Protein AF-0000000078666483 (afdb_homodimer)

Radius of gyration: 19.49 Å; Cα contacts (8 Å, |Δi|>4): 603; chains: 2; bounding box: 50×53×44 Å

Solvent-accessible surface area (backbone atoms only — not comparable to full-atom values): 15460 Å² total; per-residue (Å²): 128,85,45,55,71,48,78,35,62,48,65,69,57,40,53,51,48,54,50,49,50,42,70,68,40,61,56,35,40,42,35,42,30,24,59,76,46,49,56,49,44,63,68,74,44,36,69,50,49,50,52,35,38,73,69,61,27,48,35,38,36,37,26,30,80,42,87,88,38,40,72,41,50,60,56,47,52,75,58,26,52,47,26,29,30,84,71,44,43,43,33,36,36,33,38,78,60,34,30,38,34,48,40,69,55,85,95,37,75,48,32,32,38,39,30,43,28,60,69,56,28,53,40,50,46,25,45,49,49,29,52,56,70,71,28,40,59,35,71,74,58,47,59,77,67,44,75,79,122,130,87,45,54,71,49,77,36,62,49,66,69,57,40,54,51,48,53,49,47,52,45,72,68,39,60,55,36,39,42,34,41,28,23,58,74,45,48,58,49,45,64,69,74,45,35,68,51,50,49,54,34,39,75,70,61,28,47,36,40,36,37,26,30,79,43,85,90,38,40,72,40,51,59,56,46,53,75,58,27,52,45,26,30,29,85,69,45,42,42,34,38,36,35,36,80,61,35,30,37,34,47,40,69,56,84,96,38,75,46,34,31,38,40,31,41,28,62,71,55,28,53,41,49,46,25,45,48,49,31,52,55,70,72,28,39,60,34,70,74,58,48,59,77,67,44,75,79,122

Sequence (298 aa):
MPGTTKVLSDEQDIIKAIERFQANTKKFWGACVDSSLPSFSVGKVKQWYIKAKKRGVRIQYITEITKDNLPYGKEIMQFAELRHLCGVRGNFAVSDTEYVAGVMRGSTLSNLVQSDVKELVRQQRHVFYTLWKQAVPAKERIAPLAPRGMPGTTKVLSDEQDIIKAIERFQANTKKFWGACVDSSLPSFSVGKVKQWYIKAKKRGVRIQYITEITKDNLPYGKEIMQFAELRHLCGVRGNFAVSDTEYVAGVMRGSTLSNLVQSDVKELVRQQRHVFYTLWKQAVPAKERIAPLAPRG

Organism: Nitrososphaera gargensis (strain Ga9.2) (NCBI:txid1237085)

Structure (mmCIF, N/CA/C/O backbone):
data_AF-0000000078666483-model_v1
#
loop_
_entity.id
_entity.type
_entity.pdbx_description
1 polymer 'Uncharacterized protein'
#
loop_
_atom_site.group_PDB
_atom_site.id
_atom_site.type_symbol
_atom_site.label_atom_id
_atom_site.label_alt_id
_atom_site.label_comp_id
_atom_site.label_asym_id
_atom_site.label_entity_id
_atom_site.label_seq_id
_atom_site.pdbx_PDB_ins_code
_atom_site.Cartn_x
_atom_site.Cartn_y
_atom_site.Cartn_z
_atom_site.occupancy
_atom_site.B_iso_or_equiv
_atom_site.auth_seq_id
_atom_site.auth_comp_id
_atom_site.auth_asym_id
_atom_site.auth_atom_id
_atom_site.pdbx_PDB_model_num
ATOM 1 N N . MET A 1 1 ? -21.703 2.006 -9.867 1 54.44 1 MET A N 1
ATOM 2 C CA . MET A 1 1 ? -22.047 1.823 -8.461 1 54.44 1 MET A CA 1
ATOM 3 C C . MET A 1 1 ? -20.812 1.971 -7.574 1 54.44 1 MET A C 1
ATOM 5 O O . MET A 1 1 ? -19.688 1.723 -8.016 1 54.44 1 MET A O 1
ATOM 9 N N . PRO A 1 2 ? -21.031 2.553 -6.41 1 77.19 2 PRO A N 1
ATOM 10 C CA . PRO A 1 2 ? -19.875 2.703 -5.531 1 77.19 2 PRO A CA 1
ATOM 11 C C . PRO A 1 2 ? -19.266 1.363 -5.117 1 77.19 2 PRO A C 1
ATOM 13 O O . PRO A 1 2 ? -19.984 0.369 -4.992 1 77.19 2 PRO A O 1
ATOM 16 N N . GLY A 1 3 ? -18 1.073 -5.336 1 89.81 3 GLY A N 1
ATOM 17 C CA . GLY A 1 3 ? -17.297 -0.144 -4.945 1 89.81 3 GLY A CA 1
ATOM 18 C C . GLY A 1 3 ? -17.453 -0.478 -3.477 1 89.81 3 GLY A C 1
ATOM 19 O O . GLY A 1 3 ? -18.031 0.308 -2.715 1 89.81 3 GLY A O 1
ATOM 20 N N . THR A 1 4 ? -17.266 -1.742 -3.125 1 94.06 4 THR A N 1
ATOM 21 C CA . THR A 1 4 ? -17.375 -2.182 -1.738 1 94.06 4 THR A CA 1
ATOM 22 C C . THR A 1 4 ? -16.078 -2.838 -1.279 1 94.06 4 THR A C 1
ATOM 24 O O . THR A 1 4 ? -15.227 -3.174 -2.102 1 94.06 4 THR A O 1
ATOM 27 N N . THR A 1 5 ? -15.922 -2.877 0.059 1 96.31 5 THR A N 1
ATOM 28 C CA . THR A 1 5 ? -14.852 -3.623 0.706 1 96.31 5 THR A CA 1
ATOM 29 C C . THR A 1 5 ? -15.414 -4.691 1.635 1 96.31 5 THR A C 1
ATOM 31 O O . THR A 1 5 ? -16.297 -4.406 2.455 1 96.31 5 THR A O 1
ATOM 34 N N . LYS A 1 6 ? -14.961 -5.887 1.491 1 95.75 6 LYS A N 1
ATOM 35 C CA . LYS A 1 6 ? -15.414 -6.984 2.34 1 95.75 6 LYS A CA 1
ATOM 36 C C . LYS A 1 6 ? -14.234 -7.754 2.926 1 95.75 6 LYS A C 1
ATOM 38 O O . LYS A 1 6 ? -13.141 -7.75 2.357 1 95.75 6 LYS A O 1
ATOM 43 N N . VAL A 1 7 ? -14.5 -8.367 4.059 1 97 7 VAL A N 1
ATOM 44 C CA . VAL A 1 7 ? -13.531 -9.25 4.703 1 97 7 VAL A CA 1
ATOM 45 C C . VAL A 1 7 ? -14.078 -10.672 4.738 1 97 7 VAL A C 1
ATOM 47 O O . VAL A 1 7 ? -15.188 -10.906 5.223 1 97 7 VAL A O 1
ATOM 50 N N . LEU A 1 8 ? -13.281 -11.484 4.172 1 96.62 8 LEU A N 1
ATOM 51 C CA . LEU A 1 8 ? -13.648 -12.898 4.148 1 96.62 8 LEU A CA 1
ATOM 52 C C . LEU A 1 8 ? -12.797 -13.695 5.129 1 96.62 8 LEU A C 1
ATOM 54 O O . LEU A 1 8 ? -11.594 -13.453 5.254 1 96.62 8 LEU A O 1
ATOM 58 N N . SER A 1 9 ? -13.453 -14.68 5.82 1 93.81 9 SER A N 1
ATOM 59 C CA . SER A 1 9 ? -12.711 -15.469 6.801 1 93.81 9 SER A CA 1
ATOM 60 C C . SER A 1 9 ? -12.844 -16.953 6.523 1 93.81 9 SER A C 1
ATOM 62 O O . SER A 1 9 ? -12.086 -17.766 7.066 1 93.81 9 SER A O 1
ATOM 64 N N . ASP A 1 10 ? -13.805 -17.328 5.738 1 93.19 10 ASP A N 1
ATOM 65 C CA . ASP A 1 10 ? -13.984 -18.734 5.367 1 93.19 10 ASP A CA 1
ATOM 66 C C . ASP A 1 10 ? -13.039 -19.125 4.23 1 93.19 10 ASP A C 1
ATOM 68 O O . ASP A 1 10 ? -12.938 -18.406 3.229 1 93.19 10 ASP A O 1
ATOM 72 N N . GLU A 1 11 ? -12.398 -20.25 4.438 1 88.81 11 GLU A N 1
ATOM 73 C CA . GLU A 1 11 ? -11.391 -20.688 3.477 1 88.81 11 GLU A CA 1
ATOM 74 C C . GLU A 1 11 ? -11.992 -20.828 2.08 1 88.81 11 GLU A C 1
ATOM 76 O O . GLU A 1 11 ? -11.375 -20.422 1.091 1 88.81 11 GLU A O 1
ATOM 81 N N . GLN A 1 12 ? -13.148 -21.422 2.01 1 92.06 12 GLN A N 1
ATOM 82 C CA . GLN A 1 12 ? -13.781 -21.625 0.711 1 92.06 12 GLN A CA 1
ATOM 83 C C . GLN A 1 12 ? -14.117 -20.297 0.054 1 92.06 12 GLN A C 1
ATOM 85 O O . GLN A 1 12 ? -13.938 -20.125 -1.154 1 92.06 12 GLN A O 1
ATOM 90 N N . ASP A 1 13 ? -14.57 -19.391 0.847 1 94.81 13 ASP A N 1
ATOM 91 C CA . ASP A 1 13 ? -14.914 -18.062 0.328 1 94.81 13 ASP A CA 1
ATOM 92 C C . ASP A 1 13 ? -13.656 -17.328 -0.14 1 94.81 13 ASP A C 1
ATOM 94 O O . ASP A 1 13 ? -13.695 -16.594 -1.136 1 94.81 13 ASP A O 1
ATOM 98 N N . ILE A 1 14 ? -12.633 -17.516 0.635 1 93.75 14 ILE A N 1
ATOM 99 C CA . ILE A 1 14 ? -11.367 -16.875 0.288 1 93.75 14 ILE A CA 1
ATOM 100 C C . ILE A 1 14 ? -10.875 -17.406 -1.057 1 93.75 14 ILE A C 1
ATOM 102 O O . ILE A 1 14 ? -10.516 -16.641 -1.943 1 93.75 14 ILE A O 1
ATOM 106 N N . ILE A 1 15 ? -10.914 -18.656 -1.271 1 90.38 15 ILE A N 1
ATOM 107 C CA . ILE A 1 15 ? -10.445 -19.281 -2.504 1 90.38 15 ILE A CA 1
ATOM 108 C C . ILE A 1 15 ? -11.297 -18.812 -3.678 1 90.38 15 ILE A C 1
ATOM 110 O O . ILE A 1 15 ? -10.773 -18.5 -4.746 1 90.38 15 ILE A O 1
ATOM 114 N N . LYS A 1 16 ? -12.562 -18.734 -3.471 1 94.06 16 LYS A N 1
ATOM 115 C CA . LYS A 1 16 ? -13.477 -18.266 -4.512 1 94.06 16 LYS A CA 1
ATOM 116 C C . LYS A 1 16 ? -13.195 -16.812 -4.875 1 94.06 16 LYS A C 1
ATOM 118 O O . LYS A 1 16 ? -13.305 -16.422 -6.039 1 94.06 16 LYS A O 1
ATOM 123 N N . ALA A 1 17 ? -12.875 -16.078 -3.867 1 94.62 17 ALA A N 1
ATOM 124 C CA . ALA A 1 17 ? -12.57 -14.672 -4.098 1 94.62 17 ALA A CA 1
ATOM 125 C C . ALA A 1 17 ? -11.297 -14.523 -4.926 1 94.62 17 ALA A C 1
ATOM 127 O O . ALA A 1 17 ? -11.219 -13.656 -5.801 1 94.62 17 ALA A O 1
ATOM 128 N N . ILE A 1 18 ? -10.312 -15.297 -4.656 1 93.12 18 ILE A N 1
ATOM 129 C CA . ILE A 1 18 ? -9.062 -15.258 -5.402 1 93.12 18 ILE A CA 1
ATOM 130 C C . ILE A 1 18 ? -9.305 -15.688 -6.848 1 93.12 18 ILE A C 1
ATOM 132 O O . ILE A 1 18 ? -8.781 -15.078 -7.781 1 93.12 18 ILE A O 1
ATOM 136 N N . GLU A 1 19 ? -10.117 -16.656 -6.965 1 93.69 19 GLU A N 1
ATOM 137 C CA . GLU A 1 19 ? -10.5 -17.094 -8.305 1 93.69 19 GLU A CA 1
ATOM 138 C C . GLU A 1 19 ? -11.195 -15.977 -9.07 1 93.69 19 GLU A C 1
ATOM 140 O O . GLU A 1 19 ? -10.898 -15.742 -10.242 1 93.69 19 GLU A O 1
ATOM 145 N N . ARG A 1 20 ? -12.125 -15.375 -8.453 1 95.44 20 ARG A N 1
ATOM 146 C CA . ARG A 1 20 ? -12.859 -14.281 -9.078 1 95.44 20 ARG A CA 1
ATOM 147 C C . ARG A 1 20 ? -11.93 -13.125 -9.43 1 95.44 20 ARG A C 1
ATOM 149 O O . ARG A 1 20 ? -12.07 -12.516 -10.492 1 95.44 20 ARG A O 1
ATOM 156 N N . PHE A 1 21 ? -11.086 -12.805 -8.547 1 96.75 21 PHE A N 1
ATOM 157 C CA . PHE A 1 21 ? -10.094 -11.766 -8.797 1 96.75 21 PHE A CA 1
ATOM 158 C C . PHE A 1 21 ? -9.344 -12.039 -10.094 1 96.75 21 PHE A C 1
ATOM 160 O O . PHE A 1 21 ? -9.234 -11.156 -10.945 1 96.75 21 PHE A O 1
ATOM 167 N N . GLN A 1 22 ? -8.844 -13.227 -10.172 1 94.62 22 GLN A N 1
ATOM 168 C CA . GLN A 1 22 ? -8.125 -13.633 -11.375 1 94.62 22 GLN A CA 1
ATOM 169 C C . GLN A 1 22 ? -9.008 -13.516 -12.609 1 94.62 22 GLN A C 1
ATOM 171 O O . GLN A 1 22 ? -8.586 -12.977 -13.633 1 94.62 22 GLN A O 1
ATOM 176 N N . ALA A 1 23 ? -10.219 -14.016 -12.5 1 95.25 23 ALA A N 1
ATOM 177 C CA . ALA A 1 23 ? -11.125 -14.055 -13.641 1 95.25 23 ALA A CA 1
ATOM 178 C C . ALA A 1 23 ? -11.461 -12.648 -14.125 1 95.25 23 ALA A C 1
ATOM 180 O O . ALA A 1 23 ? -11.641 -12.422 -15.32 1 95.25 23 ALA A O 1
ATOM 181 N N . ASN A 1 24 ? -11.477 -11.734 -13.242 1 95 24 ASN A N 1
ATOM 182 C CA . ASN A 1 24 ? -11.891 -10.367 -13.547 1 95 24 ASN A CA 1
ATOM 183 C C . ASN A 1 24 ? -10.711 -9.523 -14.008 1 95 24 ASN A C 1
ATOM 185 O O . ASN A 1 24 ? -10.898 -8.414 -14.516 1 95 24 ASN A O 1
ATOM 189 N N . THR A 1 25 ? -9.539 -10.016 -13.781 1 97.5 25 THR A N 1
ATOM 190 C CA . THR A 1 25 ? -8.344 -9.281 -14.172 1 97.5 25 THR A CA 1
ATOM 191 C C . THR A 1 25 ? -8.141 -9.336 -15.688 1 97.5 25 THR A C 1
ATOM 193 O O . THR A 1 25 ? -8.078 -10.422 -16.266 1 97.5 25 THR A O 1
ATOM 196 N N . LYS A 1 26 ? -7.957 -8.133 -16.312 1 96.56 26 LYS A N 1
ATOM 197 C CA . LYS A 1 26 ? -7.93 -8.109 -17.766 1 96.56 26 LYS A CA 1
ATOM 198 C C . LYS A 1 26 ? -6.551 -7.707 -18.281 1 96.56 26 LYS A C 1
ATOM 200 O O . LYS A 1 26 ? -6.062 -8.273 -19.266 1 96.56 26 LYS A O 1
ATOM 205 N N . LYS A 1 27 ? -5.949 -6.738 -17.656 1 97.75 27 LYS A N 1
ATOM 206 C CA . LYS A 1 27 ? -4.734 -6.191 -18.25 1 97.75 27 LYS A CA 1
ATOM 207 C C . LYS A 1 27 ? -3.537 -6.367 -17.328 1 97.75 27 LYS A C 1
ATOM 209 O O . LYS A 1 27 ? -2.426 -6.648 -17.781 1 97.75 27 LYS A O 1
ATOM 214 N N . PHE A 1 28 ? -3.828 -6.188 -16.062 1 98.5 28 PHE A N 1
ATOM 215 C CA . PHE A 1 28 ? -2.693 -6.098 -15.156 1 98.5 28 PHE A CA 1
ATOM 216 C C . PHE A 1 28 ? -3.006 -6.781 -13.828 1 98.5 28 PHE A C 1
ATOM 218 O O . PHE A 1 28 ? -4.098 -6.613 -13.281 1 98.5 28 PHE A O 1
ATOM 225 N N . TRP A 1 29 ? -2.053 -7.594 -13.336 1 98.56 29 TRP A N 1
ATOM 226 C CA . TRP A 1 29 ? -2.062 -8.227 -12.023 1 98.56 29 TRP A CA 1
ATOM 227 C C . TRP A 1 29 ? -0.739 -8 -11.297 1 98.56 29 TRP A C 1
ATOM 229 O O . TRP A 1 29 ? 0.264 -8.648 -11.617 1 98.56 29 TRP A O 1
ATOM 239 N N . GLY A 1 30 ? -0.741 -7.078 -10.305 1 98.75 30 GLY A N 1
ATOM 240 C CA . GLY A 1 30 ? 0.404 -6.883 -9.43 1 98.75 30 GLY A CA 1
ATOM 241 C C . GLY A 1 30 ? 0.241 -7.547 -8.078 1 98.75 30 GLY A C 1
ATOM 242 O O . GLY A 1 30 ? -0.753 -7.32 -7.383 1 98.75 30 GLY A O 1
ATOM 243 N N . ALA A 1 31 ? 1.207 -8.406 -7.738 1 98.56 31 ALA A N 1
ATOM 244 C CA . ALA A 1 31 ? 1.224 -9.031 -6.418 1 98.56 31 ALA A CA 1
ATOM 245 C C . ALA A 1 31 ? 2.467 -8.625 -5.633 1 98.56 31 ALA A C 1
ATOM 247 O O . ALA A 1 31 ? 3.576 -8.617 -6.176 1 98.56 31 ALA A O 1
ATOM 248 N N . CYS A 1 32 ? 2.266 -8.211 -4.422 1 98.62 32 CYS A N 1
ATOM 249 C CA . CYS A 1 32 ? 3.332 -7.941 -3.465 1 98.62 32 CYS A CA 1
ATOM 250 C C . CYS A 1 32 ? 3.121 -8.734 -2.18 1 98.62 32 CYS A C 1
ATOM 252 O O . CYS A 1 32 ? 2.166 -8.484 -1.441 1 98.62 32 CYS A O 1
ATOM 254 N N . VAL A 1 33 ? 4.09 -9.703 -1.951 1 97.38 33 VAL A N 1
ATOM 255 C CA . VAL A 1 33 ? 3.834 -10.648 -0.868 1 97.38 33 VAL A CA 1
ATOM 256 C C . VAL A 1 33 ? 5.117 -10.883 -0.077 1 97.38 33 VAL A C 1
ATOM 258 O O . VAL A 1 33 ? 6.223 -10.727 -0.607 1 97.38 33 VAL A O 1
ATOM 261 N N . ASP A 1 34 ? 4.949 -11.211 1.181 1 95.81 34 ASP A N 1
ATOM 262 C CA . ASP A 1 34 ? 6.137 -11.508 1.975 1 95.81 34 ASP A CA 1
ATOM 263 C C . ASP A 1 34 ? 6.766 -12.828 1.543 1 95.81 34 ASP A C 1
ATOM 265 O O . ASP A 1 34 ? 6.246 -13.516 0.661 1 95.81 34 ASP A O 1
ATOM 269 N N . SER A 1 35 ? 7.832 -13.25 2.178 1 94.94 35 SER A N 1
ATOM 270 C CA . SER A 1 35 ? 8.672 -14.352 1.708 1 94.94 35 SER A CA 1
ATOM 271 C C . SER A 1 35 ? 7.996 -15.695 1.943 1 94.94 35 SER A C 1
ATOM 273 O O . SER A 1 35 ? 8.422 -16.719 1.397 1 94.94 35 SER A O 1
ATOM 275 N N . SER A 1 36 ? 6.922 -15.719 2.684 1 92.44 36 SER A N 1
ATOM 276 C CA . SER A 1 36 ? 6.281 -16.984 3.012 1 92.44 36 SER A CA 1
ATOM 277 C C . SER A 1 36 ? 5.191 -17.328 2.002 1 92.44 36 SER A C 1
ATOM 279 O O . SER A 1 36 ? 4.754 -18.484 1.92 1 92.44 36 SER A O 1
ATOM 281 N N . LEU A 1 37 ? 4.793 -16.422 1.171 1 94.12 37 LEU A N 1
ATOM 282 C CA . LEU A 1 37 ? 3.555 -16.594 0.415 1 94.12 37 LEU A CA 1
ATOM 283 C C . LEU A 1 37 ? 3.824 -17.266 -0.926 1 94.12 37 LEU A C 1
ATOM 285 O O . LEU A 1 37 ? 2.91 -17.812 -1.547 1 94.12 37 LEU A O 1
ATOM 289 N N . PRO A 1 38 ? 5.055 -17.234 -1.447 1 94.5 38 PRO A N 1
ATOM 290 C CA . PRO A 1 38 ? 5.297 -17.891 -2.738 1 94.5 38 PRO A CA 1
ATOM 291 C C . PRO A 1 38 ? 4.898 -19.359 -2.744 1 94.5 38 PRO A C 1
ATOM 293 O O . PRO A 1 38 ? 4.398 -19.859 -3.754 1 94.5 38 PRO A O 1
ATOM 296 N N . SER A 1 39 ? 5.023 -20.031 -1.654 1 92.69 39 SER A N 1
ATOM 297 C CA . SER A 1 39 ? 4.609 -21.422 -1.58 1 92.69 39 SER A CA 1
ATOM 298 C C . SER A 1 39 ? 3.104 -21.562 -1.791 1 92.69 39 SER A C 1
ATOM 300 O O . SER A 1 39 ? 2.652 -22.5 -2.465 1 92.69 39 SER A O 1
ATOM 302 N N . PHE A 1 40 ? 2.395 -20.703 -1.3 1 91.06 40 PHE A N 1
ATOM 303 C CA . PHE A 1 40 ? 0.948 -20.688 -1.482 1 91.06 40 PHE A CA 1
ATOM 304 C C . PHE A 1 40 ? 0.589 -20.375 -2.932 1 91.06 40 PHE A C 1
ATOM 306 O O . PHE A 1 40 ? -0.29 -21.031 -3.508 1 91.06 40 PHE A O 1
ATOM 313 N N . SER A 1 41 ? 1.26 -19.438 -3.539 1 92.62 41 SER A N 1
ATOM 314 C CA . SER A 1 41 ? 1.004 -19.031 -4.918 1 92.62 41 SER A CA 1
ATOM 315 C C . SER A 1 41 ? 1.229 -20.188 -5.883 1 92.62 41 SER A C 1
ATOM 317 O O . SER A 1 41 ? 0.419 -20.406 -6.785 1 92.62 41 SER A O 1
ATOM 319 N N . VAL A 1 42 ? 2.234 -20.922 -5.621 1 94.25 42 VAL A N 1
ATOM 320 C CA . VAL A 1 42 ? 2.594 -22.016 -6.504 1 94.25 42 VAL A CA 1
ATOM 321 C C . VAL A 1 42 ? 1.772 -23.25 -6.152 1 94.25 42 VAL A C 1
ATOM 323 O O . VAL A 1 42 ? 1.409 -24.047 -7.031 1 94.25 42 VAL A O 1
ATOM 326 N N . GLY A 1 43 ? 1.386 -23.391 -4.949 1 90.38 43 GLY A N 1
ATOM 327 C CA . GLY A 1 43 ? 0.705 -24.594 -4.5 1 90.38 43 GLY A CA 1
ATOM 328 C C . GLY A 1 43 ? -0.801 -24.531 -4.668 1 90.38 43 GLY A C 1
ATOM 329 O O . GLY A 1 43 ? -1.426 -25.5 -5.098 1 90.38 43 GLY A O 1
ATOM 330 N N . LYS A 1 44 ? -1.338 -23.422 -4.438 1 87.5 44 LYS A N 1
ATOM 331 C CA . LYS A 1 44 ? -2.793 -23.375 -4.32 1 87.5 44 LYS A CA 1
ATOM 332 C C . LYS A 1 44 ? -3.408 -22.531 -5.434 1 87.5 44 LYS A C 1
ATOM 334 O O . LYS A 1 44 ? -4.543 -22.781 -5.848 1 87.5 44 LYS A O 1
ATOM 339 N N . VAL A 1 45 ? -2.635 -21.578 -5.906 1 89.94 45 VAL A N 1
ATOM 340 C CA . VAL A 1 45 ? -3.34 -20.641 -6.777 1 89.94 45 VAL A CA 1
ATOM 341 C C . VAL A 1 45 ? -2.619 -20.547 -8.117 1 89.94 45 VAL A C 1
ATOM 343 O O . VAL A 1 45 ? -2.998 -19.734 -8.977 1 89.94 45 VAL A O 1
ATOM 346 N N . LYS A 1 46 ? -1.744 -21.422 -8.398 1 93.88 46 LYS A N 1
ATOM 347 C CA . LYS A 1 46 ? -0.903 -21.391 -9.594 1 93.88 46 LYS A CA 1
ATOM 348 C C . LYS A 1 46 ? -1.749 -21.406 -10.859 1 93.88 46 LYS A C 1
ATOM 350 O O . LYS A 1 46 ? -1.463 -20.688 -11.812 1 93.88 46 LYS A O 1
ATOM 355 N N . GLN A 1 47 ? -2.748 -22.188 -10.867 1 95 47 GLN A N 1
ATOM 356 C CA . GLN A 1 47 ? -3.57 -22.359 -12.055 1 95 47 GLN A CA 1
ATOM 357 C C . GLN A 1 47 ? -4.195 -21.031 -12.492 1 95 47 GLN A C 1
ATOM 359 O O . GLN A 1 47 ? -4.363 -20.781 -13.688 1 95 47 GLN A O 1
ATOM 364 N N . TRP A 1 48 ? -4.438 -20.219 -11.617 1 94.94 48 TRP A N 1
ATOM 365 C CA . TRP A 1 48 ? -5.086 -18.953 -11.945 1 94.94 48 TRP A CA 1
ATOM 366 C C . TRP A 1 48 ? -4.082 -17.953 -12.508 1 94.94 48 TRP A C 1
ATOM 368 O O . TRP A 1 48 ? -4.418 -17.156 -13.391 1 94.94 48 TRP A O 1
ATOM 378 N N . TYR A 1 49 ? -2.842 -18 -12.016 1 95.81 49 TYR A N 1
ATOM 379 C CA . TYR A 1 49 ? -1.788 -17.219 -12.648 1 95.81 49 TYR A CA 1
ATOM 380 C C . TYR A 1 49 ? -1.595 -17.641 -14.102 1 95.81 49 TYR A C 1
ATOM 382 O O . TYR A 1 49 ? -1.534 -16.797 -15 1 95.81 49 TYR A O 1
ATOM 390 N N . ILE A 1 50 ? -1.582 -18.922 -14.32 1 96.56 50 ILE A N 1
ATOM 391 C CA . ILE A 1 50 ? -1.349 -19.469 -15.656 1 96.56 50 ILE A CA 1
ATOM 392 C C . ILE A 1 50 ? -2.488 -19.062 -16.594 1 96.56 50 ILE A C 1
ATOM 394 O O . ILE A 1 50 ? -2.252 -18.625 -17.719 1 96.56 50 ILE A O 1
ATOM 398 N N . LYS A 1 51 ? -3.686 -19.188 -16.094 1 96.69 51 LYS A N 1
ATOM 399 C CA . LYS A 1 51 ? -4.848 -18.797 -16.906 1 96.69 51 LYS A CA 1
ATOM 400 C C . LYS A 1 51 ? -4.812 -17.312 -17.25 1 96.69 51 LYS A C 1
ATOM 402 O O . LYS A 1 51 ? -5.129 -16.938 -18.375 1 96.69 51 LYS A O 1
ATOM 407 N N . ALA A 1 52 ? -4.461 -16.5 -16.328 1 97.12 52 ALA A N 1
ATOM 408 C CA . ALA A 1 52 ? -4.371 -15.07 -16.578 1 97.12 52 ALA A CA 1
ATOM 409 C C . ALA A 1 52 ? -3.297 -14.758 -17.625 1 97.12 52 ALA A C 1
ATOM 411 O O . ALA A 1 52 ? -3.52 -13.953 -18.531 1 97.12 52 ALA A O 1
ATOM 412 N N . LYS A 1 53 ? -2.211 -15.391 -17.5 1 97.06 53 LYS A N 1
ATOM 413 C CA . LYS A 1 53 ? -1.123 -15.203 -18.453 1 97.06 53 LYS A CA 1
ATOM 414 C C . LYS A 1 53 ? -1.563 -15.586 -19.875 1 97.06 53 LYS A C 1
ATOM 416 O O . LYS A 1 53 ? -1.272 -14.867 -20.828 1 97.06 53 LYS A O 1
ATOM 421 N N . LYS A 1 54 ? -2.232 -16.578 -19.984 1 96.88 54 LYS A N 1
ATOM 422 C CA . LYS A 1 54 ? -2.705 -17.062 -21.281 1 96.88 54 LYS A CA 1
ATOM 423 C C . LYS A 1 54 ? -3.652 -16.047 -21.938 1 96.88 54 LYS A C 1
ATOM 425 O O . LYS A 1 54 ? -3.727 -15.961 -23.156 1 96.88 54 LYS A O 1
ATOM 430 N N . ARG A 1 55 ? -4.344 -15.32 -21.109 1 97.25 55 ARG A N 1
ATOM 431 C CA . ARG A 1 55 ? -5.266 -14.305 -21.609 1 97.25 55 ARG A CA 1
ATOM 432 C C . ARG A 1 55 ? -4.531 -13.016 -21.953 1 97.25 55 ARG A C 1
ATOM 434 O O . ARG A 1 55 ? -5.148 -12.031 -22.359 1 97.25 55 ARG A O 1
ATOM 441 N N . GLY A 1 56 ? -3.25 -12.938 -21.641 1 97.12 56 GLY A N 1
ATOM 442 C CA . GLY A 1 56 ? -2.451 -11.781 -22 1 97.12 56 GLY A CA 1
ATOM 443 C C . GLY A 1 56 ? -2.295 -10.781 -20.875 1 97.12 56 GLY A C 1
ATOM 444 O O . GLY A 1 56 ? -1.866 -9.648 -21.109 1 97.12 56 GLY A O 1
ATOM 445 N N . VAL A 1 57 ? -2.648 -11.188 -19.672 1 98.25 57 VAL A N 1
ATOM 446 C CA . VAL A 1 57 ? -2.508 -10.312 -18.5 1 98.25 57 VAL A CA 1
ATOM 447 C C . VAL A 1 57 ? -1.031 -10.148 -18.156 1 98.25 57 VAL A C 1
ATOM 449 O O . VAL A 1 57 ? -0.281 -11.133 -18.125 1 98.25 57 VAL A O 1
ATOM 452 N N . ARG A 1 58 ? -0.583 -8.883 -17.984 1 98.5 58 ARG A N 1
ATOM 453 C CA . ARG A 1 58 ? 0.751 -8.625 -17.453 1 98.5 58 ARG A CA 1
ATOM 454 C C . ARG A 1 58 ? 0.801 -8.883 -15.953 1 98.5 58 ARG A C 1
ATOM 456 O O . ARG A 1 58 ? 0.088 -8.242 -15.18 1 98.5 58 ARG A O 1
ATOM 463 N N . ILE A 1 59 ? 1.624 -9.828 -15.57 1 98.62 59 ILE A N 1
ATOM 464 C CA . ILE A 1 59 ? 1.698 -10.219 -14.164 1 98.62 59 ILE A CA 1
ATOM 465 C C . ILE A 1 59 ? 3.061 -9.828 -13.594 1 98.62 59 ILE A C 1
ATOM 467 O O . ILE A 1 59 ? 4.098 -10.242 -14.109 1 98.62 59 ILE A O 1
ATOM 471 N N . GLN A 1 60 ? 3.074 -9.039 -12.547 1 98.81 60 GLN A N 1
ATOM 472 C CA . GLN A 1 60 ? 4.262 -8.609 -11.82 1 98.81 60 GLN A CA 1
ATOM 473 C C . GLN A 1 60 ? 4.199 -9.055 -10.359 1 98.81 60 GLN A C 1
ATOM 475 O O . GLN A 1 60 ? 3.174 -8.883 -9.695 1 98.81 60 GLN A O 1
ATOM 480 N N . TYR A 1 61 ? 5.242 -9.688 -9.906 1 98.75 61 TYR A N 1
ATOM 481 C CA . TYR A 1 61 ? 5.293 -10.336 -8.602 1 98.75 61 TYR A CA 1
ATOM 482 C C . TYR A 1 61 ? 6.496 -9.852 -7.801 1 98.75 61 TYR A C 1
ATOM 484 O O . TYR A 1 61 ? 7.641 -10 -8.234 1 98.75 61 TYR A O 1
ATOM 492 N N . ILE A 1 62 ? 6.168 -9.258 -6.648 1 98.75 62 ILE A N 1
ATOM 493 C CA . ILE A 1 62 ? 7.219 -8.789 -5.754 1 98.75 62 ILE A CA 1
ATOM 494 C C . ILE A 1 62 ? 7.266 -9.664 -4.504 1 98.75 62 ILE A C 1
ATOM 496 O O . ILE A 1 62 ? 6.23 -9.938 -3.893 1 98.75 62 ILE A O 1
ATOM 500 N N . THR A 1 63 ? 8.453 -10.164 -4.133 1 98.19 63 THR A N 1
ATOM 501 C CA . THR A 1 63 ? 8.688 -10.82 -2.85 1 98.19 63 THR A CA 1
ATOM 502 C C . THR A 1 63 ? 10.148 -10.703 -2.434 1 98.19 63 THR A C 1
ATOM 504 O O . THR A 1 63 ? 10.977 -10.188 -3.193 1 98.19 63 THR A O 1
ATOM 507 N N . GLU A 1 64 ? 10.375 -10.984 -1.197 1 97.5 64 GLU A N 1
ATOM 508 C CA . GLU A 1 64 ? 11.766 -11.195 -0.812 1 97.5 64 GLU A CA 1
ATOM 509 C C . GLU A 1 64 ? 12.234 -12.602 -1.17 1 97.5 64 GLU A C 1
ATOM 511 O O . GLU A 1 64 ? 11.719 -13.586 -0.635 1 97.5 64 GLU A O 1
ATOM 516 N N . ILE A 1 65 ? 13.141 -12.68 -2.051 1 97 65 ILE A N 1
ATOM 517 C CA . ILE A 1 65 ? 13.68 -13.977 -2.453 1 97 65 ILE A CA 1
ATOM 518 C C . ILE A 1 65 ? 14.727 -14.438 -1.444 1 97 65 ILE A C 1
ATOM 520 O O . ILE A 1 65 ? 15.734 -13.75 -1.226 1 97 65 ILE A O 1
ATOM 524 N N . THR A 1 66 ? 14.461 -15.516 -0.858 1 95.06 66 THR A N 1
ATOM 525 C CA . THR A 1 66 ? 15.352 -16.141 0.111 1 95.06 66 THR A CA 1
ATOM 526 C C . THR A 1 66 ? 15.781 -17.516 -0.358 1 95.06 66 THR A C 1
ATOM 528 O O . THR A 1 66 ? 15.242 -18.047 -1.334 1 95.06 66 THR A O 1
ATOM 531 N N . LYS A 1 67 ? 16.75 -18.109 0.363 1 93.31 67 LYS A N 1
ATOM 532 C CA . LYS A 1 67 ? 17.156 -19.469 0.041 1 93.31 67 LYS A CA 1
ATOM 533 C C . LYS A 1 67 ? 15.992 -20.438 0.182 1 93.31 67 LYS A C 1
ATOM 535 O O . LYS A 1 67 ? 15.844 -21.359 -0.632 1 93.31 67 LYS A O 1
ATOM 540 N N . ASP A 1 68 ? 15.094 -20.203 1.118 1 93.25 68 ASP A N 1
ATOM 541 C CA . ASP A 1 68 ? 14.008 -21.109 1.457 1 93.25 68 ASP A CA 1
ATOM 542 C C . ASP A 1 68 ? 12.922 -21.094 0.384 1 93.25 68 ASP A C 1
ATOM 544 O O . ASP A 1 68 ? 12.242 -22.094 0.164 1 93.25 68 ASP A O 1
ATOM 548 N N . ASN A 1 69 ? 12.812 -19.938 -0.29 1 94.88 69 ASN A N 1
ATOM 549 C CA . ASN A 1 69 ? 11.695 -19.891 -1.227 1 94.88 69 ASN A CA 1
ATOM 550 C C . ASN A 1 69 ? 12.18 -19.844 -2.674 1 94.88 69 ASN A C 1
ATOM 552 O O . ASN A 1 69 ? 11.383 -19.641 -3.592 1 94.88 69 ASN A O 1
ATOM 556 N N . LEU A 1 70 ? 13.422 -20.109 -2.871 1 94.94 70 LEU A N 1
ATOM 557 C CA . LEU A 1 70 ? 14.047 -20.047 -4.188 1 94.94 70 LEU A CA 1
ATOM 558 C C . LEU A 1 70 ? 13.359 -21 -5.164 1 94.94 70 LEU A C 1
ATOM 560 O O . LEU A 1 70 ? 13.055 -20.625 -6.297 1 94.94 70 LEU A O 1
ATOM 564 N N . PRO A 1 71 ? 13.031 -22.234 -4.758 1 94.62 71 PRO A N 1
ATOM 565 C CA . PRO A 1 71 ? 12.359 -23.125 -5.707 1 94.62 71 PRO A CA 1
ATOM 566 C C . PRO A 1 71 ? 11.016 -22.578 -6.176 1 94.62 71 PRO A C 1
ATOM 568 O O . PRO A 1 71 ? 10.656 -22.719 -7.348 1 94.62 71 PRO A O 1
ATOM 571 N N . TYR A 1 72 ? 10.328 -21.938 -5.297 1 95.94 72 TYR A N 1
ATOM 572 C CA . TYR A 1 72 ? 9.047 -21.344 -5.664 1 95.94 72 TYR A CA 1
ATOM 573 C C . TYR A 1 72 ? 9.234 -20.141 -6.582 1 95.94 72 TYR A C 1
ATOM 575 O O . TYR A 1 72 ? 8.445 -19.922 -7.504 1 95.94 72 TYR A O 1
ATOM 583 N N . GLY A 1 73 ? 10.273 -19.344 -6.293 1 95.75 73 GLY A N 1
ATOM 584 C CA . GLY A 1 73 ? 10.594 -18.219 -7.152 1 95.75 73 GLY A CA 1
ATOM 585 C C . GLY A 1 73 ? 10.844 -18.609 -8.594 1 95.75 73 GLY A C 1
ATOM 586 O O . GLY A 1 73 ? 10.352 -17.953 -9.516 1 95.75 73 GLY A O 1
ATOM 587 N N . LYS A 1 74 ? 11.516 -19.688 -8.758 1 94.56 74 LYS A N 1
ATOM 588 C CA . LYS A 1 74 ? 11.812 -20.188 -10.102 1 94.56 74 LYS A CA 1
ATOM 589 C C . LYS A 1 74 ? 10.531 -20.562 -10.836 1 94.56 74 LYS A C 1
ATOM 591 O O . LYS A 1 74 ? 10.398 -20.312 -12.039 1 94.56 74 LYS A O 1
ATOM 596 N N . GLU A 1 75 ? 9.656 -21.141 -10.148 1 96.12 75 GLU A N 1
ATOM 597 C CA . GLU A 1 75 ? 8.375 -21.5 -10.742 1 96.12 75 GLU A CA 1
ATOM 598 C C . GLU A 1 75 ? 7.562 -20.25 -11.102 1 96.12 75 GLU A C 1
ATOM 600 O O . GLU A 1 75 ? 6.961 -20.188 -12.18 1 96.12 75 GLU A O 1
ATOM 605 N N . ILE A 1 76 ? 7.516 -19.312 -10.227 1 97.38 76 ILE A N 1
ATOM 606 C CA . ILE A 1 76 ? 6.773 -18.062 -10.43 1 97.38 76 ILE A CA 1
ATOM 607 C C . ILE A 1 76 ? 7.277 -17.359 -11.688 1 97.38 76 ILE A C 1
ATOM 609 O O . ILE A 1 76 ? 6.488 -16.812 -12.461 1 97.38 76 ILE A O 1
ATOM 613 N N . MET A 1 77 ? 8.539 -17.438 -11.961 1 96.56 77 MET A N 1
ATOM 614 C CA . MET A 1 77 ? 9.148 -16.766 -13.094 1 96.56 77 MET A CA 1
ATOM 615 C C . MET A 1 77 ? 8.633 -17.328 -14.414 1 96.56 77 MET A C 1
ATOM 617 O O . MET A 1 77 ? 8.812 -16.719 -15.469 1 96.56 77 MET A O 1
ATOM 621 N N . GLN A 1 78 ? 8 -18.422 -14.344 1 95.69 78 GLN A N 1
ATOM 622 C CA . GLN A 1 78 ? 7.457 -19.031 -15.562 1 95.69 78 GLN A CA 1
ATOM 623 C C . GLN A 1 78 ? 6.184 -18.312 -16 1 95.69 78 GLN A C 1
ATOM 625 O O . GLN A 1 78 ? 5.797 -18.406 -17.172 1 95.69 78 GLN A O 1
ATOM 630 N N . PHE A 1 79 ? 5.562 -17.578 -15.047 1 96.19 79 PHE A N 1
ATOM 631 C CA . PHE A 1 79 ? 4.289 -17 -15.445 1 96.19 79 PHE A CA 1
ATOM 632 C C . PHE A 1 79 ? 4.211 -15.531 -15.023 1 96.19 79 PHE A C 1
ATOM 634 O O . PHE A 1 79 ? 3.254 -14.828 -15.367 1 96.19 79 PHE A O 1
ATOM 641 N N . ALA A 1 80 ? 5.156 -15.016 -14.32 1 98 80 ALA A N 1
ATOM 642 C CA . ALA A 1 80 ? 5.148 -13.625 -13.859 1 98 80 ALA A CA 1
ATOM 643 C C . ALA A 1 80 ? 6.547 -13.023 -13.922 1 98 80 ALA A C 1
ATOM 645 O O . ALA A 1 80 ? 7.547 -13.742 -13.859 1 98 80 ALA A O 1
ATOM 646 N N . GLU A 1 81 ? 6.617 -11.703 -14.188 1 98.38 81 GLU A N 1
ATOM 647 C CA . GLU A 1 81 ? 7.867 -10.992 -13.922 1 98.38 81 GLU A CA 1
ATOM 648 C C . GLU A 1 81 ? 8.117 -10.859 -12.43 1 98.38 81 GLU A C 1
ATOM 650 O O . GLU A 1 81 ? 7.34 -10.211 -11.719 1 98.38 81 GLU A O 1
ATOM 655 N N . LEU A 1 82 ? 9.18 -11.484 -11.977 1 98.44 82 LEU A N 1
ATOM 656 C CA . LEU A 1 82 ? 9.484 -11.547 -10.547 1 98.44 82 LEU A CA 1
ATOM 657 C C . LEU A 1 82 ? 10.57 -10.539 -10.18 1 98.44 82 LEU A C 1
ATOM 659 O O . LEU A 1 82 ? 11.578 -10.43 -10.875 1 98.44 82 LEU A O 1
ATOM 663 N N . ARG A 1 83 ? 10.328 -9.773 -9.117 1 98.56 83 ARG A N 1
ATOM 664 C CA . ARG A 1 83 ? 11.352 -8.898 -8.562 1 98.56 83 ARG A CA 1
ATOM 665 C C . ARG A 1 83 ? 11.547 -9.156 -7.07 1 98.56 83 ARG A C 1
ATOM 667 O O . ARG A 1 83 ? 10.609 -9.578 -6.383 1 98.56 83 ARG A O 1
ATOM 674 N N . HIS A 1 84 ? 12.773 -8.906 -6.648 1 98.12 84 HIS A N 1
ATOM 675 C CA . HIS A 1 84 ? 13.172 -9.039 -5.254 1 98.12 84 HIS A CA 1
ATOM 676 C C . HIS A 1 84 ? 13.094 -7.695 -4.531 1 98.12 84 HIS A C 1
ATOM 678 O O . HIS A 1 84 ? 13.609 -6.691 -5.023 1 98.12 84 HIS A O 1
ATOM 684 N N . LEU A 1 85 ? 12.469 -7.711 -3.439 1 97.94 85 LEU A N 1
ATOM 685 C CA . LEU A 1 85 ? 12.477 -6.562 -2.541 1 97.94 85 LEU A CA 1
ATOM 686 C C . LEU A 1 85 ? 12.703 -7 -1.099 1 97.94 85 LEU A C 1
ATOM 688 O O . LEU A 1 85 ? 11.891 -7.738 -0.536 1 97.94 85 LEU A O 1
ATOM 692 N N . CYS A 1 86 ? 13.727 -6.484 -0.496 1 95.19 86 CYS A N 1
ATOM 693 C CA . CYS A 1 86 ? 14.086 -6.859 0.867 1 95.19 86 CYS A CA 1
ATOM 694 C C . CYS A 1 86 ? 13.086 -6.293 1.868 1 95.19 86 CYS A C 1
ATOM 696 O O . CYS A 1 86 ? 12.703 -5.125 1.775 1 95.19 86 CYS A O 1
ATOM 698 N N . GLY A 1 87 ? 12.656 -7.148 2.762 1 94.5 87 GLY A N 1
ATOM 699 C CA . GLY A 1 87 ? 11.914 -6.68 3.916 1 94.5 87 GLY A CA 1
ATOM 700 C C . GLY A 1 87 ? 10.438 -6.465 3.627 1 94.5 87 GLY A C 1
ATOM 701 O O . GLY A 1 87 ? 9.75 -5.773 4.379 1 94.5 87 GLY A O 1
ATOM 702 N N . VAL A 1 88 ? 9.992 -7.051 2.561 1 96.12 88 VAL A N 1
ATOM 703 C CA . VAL A 1 88 ? 8.57 -6.922 2.236 1 96.12 88 VAL A CA 1
ATOM 704 C C . VAL A 1 88 ? 7.73 -7.52 3.359 1 96.12 88 VAL A C 1
ATOM 706 O O . VAL A 1 88 ? 7.992 -8.641 3.812 1 96.12 88 VAL A O 1
ATOM 709 N N . ARG A 1 89 ? 6.727 -6.711 3.736 1 93.62 89 ARG A N 1
ATOM 710 C CA . ARG A 1 89 ? 5.742 -7.172 4.711 1 93.62 89 ARG A CA 1
ATOM 711 C C . ARG A 1 89 ? 4.328 -7.105 4.141 1 93.62 89 ARG A C 1
ATOM 713 O O . ARG A 1 89 ? 4.031 -6.25 3.305 1 93.62 89 ARG A O 1
ATOM 720 N N . GLY A 1 90 ? 3.494 -8.016 4.664 1 92.31 90 GLY A N 1
ATOM 721 C CA . GLY A 1 90 ? 2.111 -8.039 4.215 1 92.31 90 GLY A CA 1
ATOM 722 C C . GLY A 1 90 ? 1.936 -8.711 2.863 1 92.31 90 GLY A C 1
ATOM 723 O O . GLY A 1 90 ? 2.908 -9.172 2.262 1 92.31 90 GLY A O 1
ATOM 724 N N . ASN A 1 91 ? 0.698 -8.93 2.502 1 96.81 91 ASN A N 1
ATOM 725 C CA . ASN A 1 91 ? 0.339 -9.641 1.277 1 96.81 91 ASN A CA 1
ATOM 726 C C . ASN A 1 91 ? -0.857 -8.992 0.586 1 96.81 91 ASN A C 1
ATOM 728 O O . ASN A 1 91 ? -1.956 -8.953 1.143 1 96.81 91 ASN A O 1
ATOM 732 N N . PHE A 1 92 ? -0.555 -8.484 -0.65 1 98 92 PHE A N 1
ATOM 733 C CA . PHE A 1 92 ? -1.693 -7.949 -1.388 1 98 92 PHE A CA 1
ATOM 734 C C . PHE A 1 92 ? -1.5 -8.133 -2.889 1 98 92 PHE A C 1
ATOM 736 O O . PHE A 1 92 ? -0.397 -8.438 -3.346 1 98 92 PHE A O 1
ATOM 743 N N . ALA A 1 93 ? -2.574 -8.031 -3.582 1 98.44 93 ALA A N 1
ATOM 744 C CA . ALA A 1 93 ? -2.584 -7.984 -5.043 1 98.44 93 ALA A CA 1
ATOM 745 C C . ALA A 1 93 ? -3.566 -6.934 -5.551 1 98.44 93 ALA A C 1
ATOM 747 O O . ALA A 1 93 ?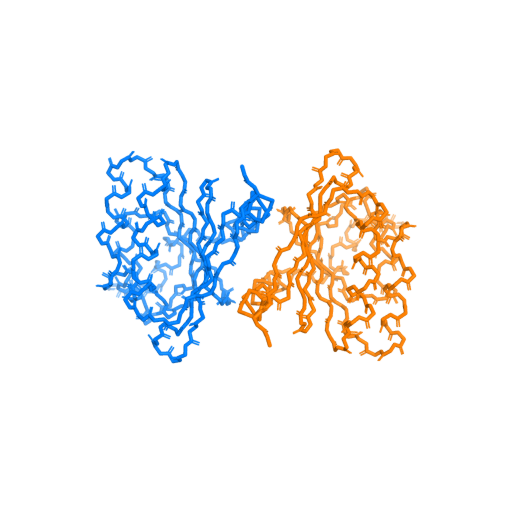 -4.543 -6.605 -4.875 1 98.44 93 ALA A O 1
ATOM 748 N N . VAL A 1 94 ? -3.236 -6.387 -6.703 1 98.62 94 VAL A N 1
ATOM 749 C CA . VAL A 1 94 ? -4.074 -5.359 -7.312 1 98.62 94 VAL A CA 1
ATOM 750 C C . VAL A 1 94 ? -4.203 -5.617 -8.812 1 98.62 94 VAL A C 1
ATOM 752 O O . VAL A 1 94 ? -3.24 -6.039 -9.461 1 98.62 94 VAL A O 1
ATOM 755 N N . SER A 1 95 ? -5.383 -5.461 -9.297 1 98.38 95 SER A N 1
ATOM 756 C CA . SER A 1 95 ? -5.668 -5.555 -10.727 1 98.38 95 SER A CA 1
ATOM 757 C C . SER A 1 95 ? -6.141 -4.215 -11.281 1 98.38 95 SER A C 1
ATOM 759 O O . SER A 1 95 ? -5.902 -3.166 -10.68 1 98.38 95 SER A O 1
ATOM 761 N N . ASP A 1 96 ? -6.742 -4.227 -12.414 1 96.88 96 ASP A N 1
ATOM 762 C CA . ASP A 1 96 ? -7.309 -3.033 -13.039 1 96.88 96 ASP A CA 1
ATOM 763 C C . ASP A 1 96 ? -8.5 -2.514 -12.242 1 96.88 96 ASP A C 1
ATOM 765 O O . ASP A 1 96 ? -8.773 -1.312 -12.234 1 96.88 96 ASP A O 1
ATOM 769 N N . THR A 1 97 ? -9.148 -3.506 -11.492 1 96.94 97 THR A N 1
ATOM 770 C CA . THR A 1 97 ? -10.422 -3.059 -10.945 1 96.94 97 THR A CA 1
ATOM 771 C C . THR A 1 97 ? -10.594 -3.539 -9.508 1 96.94 97 THR A C 1
ATOM 773 O O . THR A 1 97 ? -11.547 -3.162 -8.828 1 96.94 97 THR A O 1
ATOM 776 N N . GLU A 1 98 ? -9.617 -4.398 -9.062 1 98.19 98 GLU A N 1
ATOM 777 C CA . GLU A 1 98 ? -9.812 -4.988 -7.746 1 98.19 98 GLU A CA 1
ATOM 778 C C . GLU A 1 98 ? -8.523 -4.984 -6.938 1 98.19 98 GLU A C 1
ATOM 780 O O . GLU A 1 98 ? -7.43 -4.988 -7.504 1 98.19 98 GLU A O 1
ATOM 785 N N . TYR A 1 99 ? -8.734 -4.883 -5.664 1 98.19 99 TYR A N 1
ATOM 786 C CA . TYR A 1 99 ? -7.688 -5.031 -4.66 1 98.19 99 TYR A CA 1
ATOM 787 C C . TYR A 1 99 ? -8.016 -6.16 -3.689 1 98.19 99 TYR A C 1
ATOM 789 O O . TYR A 1 99 ? -9.156 -6.27 -3.219 1 98.19 99 TYR A O 1
ATOM 797 N N . VAL A 1 100 ? -7 -7.047 -3.436 1 98.12 100 VAL A N 1
ATOM 798 C CA . VAL A 1 100 ? -7.141 -8.062 -2.396 1 98.12 100 VAL A CA 1
ATOM 799 C C . VAL A 1 100 ? -5.914 -8.047 -1.488 1 98.12 100 VAL A C 1
ATOM 801 O O . VAL A 1 100 ? -4.797 -7.789 -1.946 1 98.12 100 VAL A O 1
ATOM 804 N N . ALA A 1 101 ? -6.129 -8.312 -0.243 1 97.56 101 ALA A N 1
ATOM 805 C CA . ALA A 1 101 ? -5.047 -8.398 0.732 1 97.56 101 ALA A CA 1
ATOM 806 C C . ALA A 1 101 ? -5.305 -9.516 1.742 1 97.56 101 ALA A C 1
ATOM 808 O O . ALA A 1 101 ? -6.41 -9.625 2.285 1 97.56 101 ALA A O 1
ATOM 809 N N . GLY A 1 102 ? -4.277 -10.281 1.951 1 94.5 102 GLY A N 1
ATOM 810 C CA . GLY A 1 102 ? -4.406 -11.422 2.846 1 94.5 102 GLY A CA 1
ATOM 811 C C . GLY A 1 102 ? -3.701 -11.219 4.172 1 94.5 102 GLY A C 1
ATOM 812 O O . GLY A 1 102 ? -2.609 -10.648 4.223 1 94.5 102 GLY A O 1
ATOM 813 N N . VAL A 1 103 ? -4.391 -11.656 5.145 1 88.94 103 VAL A N 1
ATOM 814 C CA . VAL A 1 103 ? -3.803 -11.703 6.48 1 88.94 103 VAL A CA 1
ATOM 815 C C . VAL A 1 103 ? -3.461 -13.141 6.844 1 88.94 103 VAL A C 1
ATOM 817 O O . VAL A 1 103 ? -4.328 -14.016 6.816 1 88.94 103 VAL A O 1
ATOM 820 N N . MET A 1 104 ? -2.213 -13.227 7.18 1 83.56 104 MET A N 1
ATOM 821 C CA . MET A 1 104 ? -1.731 -14.57 7.496 1 83.56 104 MET A CA 1
ATOM 822 C C . MET A 1 104 ? -1.76 -14.82 9 1 83.56 104 MET A C 1
ATOM 824 O O . MET A 1 104 ? -1.455 -13.922 9.789 1 83.56 104 MET A O 1
ATOM 828 N N . ARG A 1 105 ? -2.242 -15.977 9.367 1 80.75 105 ARG A N 1
ATOM 829 C CA . ARG A 1 105 ? -2.047 -16.562 10.688 1 80.75 105 ARG A CA 1
ATOM 830 C C . ARG A 1 105 ? -1.231 -17.844 10.609 1 80.75 105 ARG A C 1
ATOM 832 O O . ARG A 1 105 ? -1.744 -18.891 10.195 1 80.75 105 ARG A O 1
ATOM 839 N N . GLY A 1 106 ? 0.013 -17.672 10.938 1 77 106 GLY A N 1
ATOM 840 C CA . GLY A 1 106 ? 0.9 -18.781 10.602 1 77 106 GLY A CA 1
ATOM 841 C C . GLY A 1 106 ? 1.061 -18.984 9.109 1 77 106 GLY A C 1
ATOM 842 O O . GLY A 1 106 ? 1.394 -18.031 8.383 1 77 106 GLY A O 1
ATOM 843 N N . SER A 1 107 ? 0.778 -20.219 8.68 1 74.62 107 SER A N 1
ATOM 844 C CA . SER A 1 107 ? 0.953 -20.547 7.266 1 74.62 107 SER A CA 1
ATOM 845 C C . SER A 1 107 ? -0.377 -20.5 6.52 1 74.62 107 SER A C 1
ATOM 847 O O . SER A 1 107 ? -0.438 -20.812 5.332 1 74.62 107 SER A O 1
ATOM 849 N N . THR A 1 108 ? -1.37 -20.031 7.277 1 79.62 108 THR A N 1
ATOM 850 C CA . THR A 1 108 ? -2.695 -20.062 6.668 1 79.62 108 THR A CA 1
ATOM 851 C C . THR A 1 108 ? -3.234 -18.656 6.457 1 79.62 108 THR A C 1
ATOM 853 O O . THR A 1 108 ? -3.066 -17.781 7.316 1 79.62 108 THR A O 1
ATOM 856 N N . LEU A 1 109 ? -3.822 -18.516 5.316 1 84.88 109 LEU A N 1
ATOM 857 C CA . LEU A 1 109 ? -4.559 -17.281 5.062 1 84.88 109 LEU A CA 1
ATOM 858 C C . LEU A 1 109 ? -5.84 -17.234 5.883 1 84.88 109 LEU A C 1
ATOM 860 O O . LEU A 1 109 ? -6.801 -17.953 5.578 1 84.88 109 LEU A O 1
ATOM 864 N N . SER A 1 110 ? -5.836 -16.375 6.875 1 89.81 110 SER A N 1
ATOM 865 C CA . SER A 1 110 ? -6.938 -16.344 7.832 1 89.81 110 SER A CA 1
ATOM 866 C C . SER A 1 110 ? -8.047 -15.414 7.363 1 89.81 110 SER A C 1
ATOM 868 O O . SER A 1 110 ? -9.227 -15.68 7.59 1 89.81 110 SER A O 1
ATOM 870 N N . ASN A 1 111 ? -7.656 -14.344 6.789 1 94.94 111 ASN A N 1
ATOM 871 C CA . ASN A 1 111 ? -8.609 -13.359 6.281 1 94.94 111 ASN A CA 1
ATOM 872 C C . ASN A 1 111 ? -8.172 -12.797 4.934 1 94.94 111 ASN A C 1
ATOM 874 O O . ASN A 1 111 ? -6.977 -12.75 4.633 1 94.94 111 ASN A O 1
ATOM 878 N N . LEU A 1 112 ? -9.141 -12.461 4.18 1 96.69 112 LEU A N 1
ATOM 879 C CA . LEU A 1 112 ? -8.906 -11.766 2.916 1 96.69 112 LEU A CA 1
ATOM 880 C C . LEU A 1 112 ? -9.773 -10.523 2.811 1 96.69 112 LEU A C 1
ATOM 882 O O . LEU A 1 112 ? -11 -10.602 2.912 1 96.69 112 LEU A O 1
ATOM 886 N N . VAL A 1 113 ? -9.109 -9.398 2.65 1 97.31 113 VAL A N 1
ATOM 887 C CA . VAL A 1 113 ? -9.812 -8.172 2.285 1 97.31 113 VAL A CA 1
ATOM 888 C C . VAL A 1 113 ? -9.992 -8.109 0.77 1 97.31 113 VAL A C 1
ATOM 890 O O . VAL A 1 113 ? -9.039 -8.336 0.02 1 97.31 113 VAL A O 1
ATOM 893 N N . GLN A 1 114 ? -11.133 -7.871 0.374 1 97.75 114 GLN A N 1
ATOM 894 C CA . GLN A 1 114 ? -11.43 -7.66 -1.039 1 97.75 114 GLN A CA 1
ATOM 895 C C . GLN A 1 114 ? -12.133 -6.324 -1.26 1 97.75 114 GLN A C 1
ATOM 897 O O . GLN A 1 114 ? -13.094 -5.996 -0.558 1 97.75 114 GLN A O 1
ATOM 902 N N . SER A 1 115 ? -11.633 -5.566 -2.275 1 97.81 115 SER A N 1
ATOM 903 C CA . SER A 1 115 ? -12.242 -4.27 -2.549 1 97.81 115 SER A CA 1
ATOM 904 C C . SER A 1 115 ? -12.273 -3.977 -4.043 1 97.81 115 SER A C 1
ATOM 906 O O . SER A 1 115 ? -11.305 -4.262 -4.754 1 97.81 115 SER A O 1
ATOM 908 N N . ASP A 1 116 ? -13.422 -3.434 -4.508 1 97.31 116 ASP A N 1
ATOM 909 C CA . ASP A 1 116 ? -13.492 -2.906 -5.863 1 97.31 116 ASP A CA 1
ATOM 910 C C . ASP A 1 116 ? -13.812 -1.413 -5.859 1 97.31 116 ASP A C 1
ATOM 912 O O . ASP A 1 116 ? -14.344 -0.881 -6.836 1 97.31 116 ASP A O 1
ATOM 916 N N . VAL A 1 117 ? -13.555 -0.752 -4.664 1 96.81 117 VAL A N 1
ATOM 917 C CA . VAL A 1 117 ? -13.641 0.703 -4.59 1 96.81 117 VAL A CA 1
ATOM 918 C C . VAL A 1 117 ? -12.586 1.329 -5.5 1 96.81 117 VAL A C 1
ATOM 920 O O . VAL A 1 117 ? -11.383 1.195 -5.254 1 96.81 117 VAL A O 1
ATOM 923 N N . LYS A 1 118 ? -13.039 2.092 -6.453 1 95.88 118 LYS A N 1
ATOM 924 C CA . LYS A 1 118 ? -12.18 2.562 -7.531 1 95.88 118 LYS A CA 1
ATOM 925 C C . LYS A 1 118 ? -11.016 3.385 -6.988 1 95.88 118 LYS A C 1
ATOM 927 O O . LYS A 1 118 ? -9.875 3.209 -7.418 1 95.88 118 LYS A O 1
ATOM 932 N N . GLU A 1 119 ? -11.312 4.227 -6.066 1 95.19 119 GLU A N 1
ATOM 933 C CA . GLU A 1 119 ? -10.297 5.109 -5.504 1 95.19 119 GLU A CA 1
ATOM 934 C C . GLU A 1 119 ? -9.25 4.32 -4.715 1 95.19 119 GLU A C 1
ATOM 936 O O . GLU A 1 119 ? -8.062 4.633 -4.762 1 95.19 119 GLU A O 1
ATOM 941 N N . LEU A 1 120 ? -9.727 3.309 -4.043 1 96.94 120 LEU A N 1
ATOM 942 C CA . LEU A 1 120 ? -8.805 2.455 -3.303 1 96.94 120 LEU A CA 1
ATOM 943 C C . LEU A 1 120 ? -7.922 1.656 -4.254 1 96.94 120 LEU A C 1
ATOM 945 O O . LEU A 1 120 ? -6.703 1.581 -4.062 1 96.94 120 LEU A O 1
ATOM 949 N N . VAL A 1 121 ? -8.5 1.126 -5.254 1 97.5 121 VAL A N 1
ATOM 950 C CA . VAL A 1 121 ? -7.758 0.339 -6.23 1 97.5 121 VAL A CA 1
ATOM 951 C C . VAL A 1 121 ? -6.688 1.209 -6.887 1 97.5 121 VAL A C 1
ATOM 953 O O . VAL A 1 121 ? -5.535 0.791 -7.023 1 97.5 121 VAL A O 1
ATOM 956 N N . ARG A 1 122 ? -7.062 2.404 -7.25 1 95.56 122 ARG A N 1
ATOM 957 C CA . ARG A 1 122 ? -6.109 3.324 -7.863 1 95.56 122 ARG A CA 1
ATOM 958 C C . ARG A 1 122 ? -4.941 3.605 -6.93 1 95.56 122 ARG A C 1
ATOM 960 O O . ARG A 1 122 ? -3.781 3.568 -7.348 1 95.56 122 ARG A O 1
ATOM 967 N N . GLN A 1 123 ? -5.242 3.838 -5.742 1 96.38 123 GLN A N 1
ATOM 968 C CA . GLN A 1 123 ? -4.191 4.121 -4.766 1 96.38 123 GLN A CA 1
ATOM 969 C C . GLN A 1 123 ? -3.281 2.914 -4.57 1 96.38 123 GLN A C 1
ATOM 971 O O . GLN A 1 123 ? -2.061 3.057 -4.492 1 96.38 123 GLN A O 1
ATOM 976 N N . GLN A 1 124 ? -3.865 1.749 -4.512 1 97.56 124 GLN A N 1
ATOM 977 C CA . GLN A 1 124 ? -3.061 0.555 -4.277 1 97.56 124 GLN A CA 1
ATOM 978 C C . GLN A 1 124 ? -2.205 0.224 -5.5 1 97.56 124 GLN A C 1
ATOM 980 O O . GLN A 1 124 ? -1.107 -0.322 -5.363 1 97.56 124 GLN A O 1
ATOM 985 N N . ARG A 1 125 ? -2.648 0.655 -6.645 1 97.62 125 ARG A N 1
ATOM 986 C CA . ARG A 1 125 ? -1.803 0.527 -7.824 1 97.62 125 ARG A CA 1
ATOM 987 C C . ARG A 1 125 ? -0.591 1.448 -7.73 1 97.62 125 ARG A C 1
ATOM 989 O O . ARG A 1 125 ? 0.515 1.069 -8.125 1 97.62 125 ARG A O 1
ATOM 996 N N . HIS A 1 126 ? -0.789 2.602 -7.246 1 96.69 126 HIS A N 1
ATOM 997 C CA . HIS A 1 126 ? 0.335 3.508 -7.035 1 96.69 126 HIS A CA 1
ATOM 998 C C . HIS A 1 126 ? 1.338 2.924 -6.047 1 96.69 126 HIS A C 1
ATOM 1000 O O . HIS A 1 126 ? 2.549 2.998 -6.266 1 96.69 126 HIS A O 1
ATOM 1006 N N . VAL A 1 127 ? 0.776 2.348 -4.984 1 97.25 127 VAL A N 1
ATOM 1007 C CA . VAL A 1 127 ? 1.636 1.725 -3.982 1 97.25 127 VAL A CA 1
ATOM 1008 C C . VAL A 1 127 ? 2.439 0.595 -4.621 1 97.25 127 VAL A C 1
ATOM 1010 O O . VAL A 1 127 ? 3.656 0.51 -4.441 1 97.25 127 VAL A O 1
ATOM 1013 N N . PHE A 1 128 ? 1.76 -0.196 -5.363 1 98.38 128 PHE A N 1
ATOM 1014 C CA . PHE A 1 128 ? 2.447 -1.303 -6.02 1 98.38 128 PHE A CA 1
ATOM 1015 C C . PHE A 1 128 ? 3.562 -0.789 -6.922 1 98.38 128 PHE A C 1
ATOM 1017 O O . PHE A 1 128 ? 4.684 -1.302 -6.887 1 98.38 128 PHE A O 1
ATOM 1024 N N . TYR A 1 129 ? 3.266 0.243 -7.668 1 97.62 129 TYR A N 1
ATOM 1025 C CA . TYR A 1 129 ? 4.246 0.771 -8.609 1 97.62 129 TYR A CA 1
ATOM 1026 C C . TYR A 1 129 ? 5.449 1.354 -7.871 1 97.62 129 TYR A C 1
ATOM 1028 O O . TYR A 1 129 ? 6.586 1.228 -8.328 1 97.62 129 TYR A O 1
ATOM 1036 N N . THR A 1 130 ? 5.195 1.957 -6.836 1 97.75 130 THR A N 1
ATOM 1037 C CA . THR A 1 130 ? 6.297 2.477 -6.031 1 97.75 130 THR A CA 1
ATOM 1038 C C . THR A 1 130 ? 7.199 1.343 -5.551 1 97.75 130 THR A C 1
ATOM 1040 O O . THR A 1 130 ? 8.422 1.419 -5.684 1 97.75 130 THR A O 1
ATOM 1043 N N . LEU A 1 131 ? 6.547 0.283 -5.047 1 98.12 131 LEU A N 1
ATOM 1044 C CA . LEU A 1 131 ? 7.32 -0.856 -4.566 1 98.12 131 LEU A CA 1
ATOM 1045 C C . LEU A 1 131 ? 8.047 -1.543 -5.715 1 98.12 131 LEU A C 1
ATOM 1047 O O . LEU A 1 131 ? 9.195 -1.968 -5.562 1 98.12 131 LEU A O 1
ATOM 1051 N N . TRP A 1 132 ? 7.41 -1.603 -6.84 1 98.12 132 TRP A N 1
ATOM 1052 C CA . TRP A 1 132 ? 7.996 -2.211 -8.031 1 98.12 132 TRP A CA 1
ATOM 1053 C C . TRP A 1 132 ? 9.266 -1.479 -8.445 1 98.12 132 TRP A C 1
ATOM 1055 O O . TRP A 1 132 ? 10.273 -2.109 -8.789 1 98.12 132 TRP A O 1
ATOM 1065 N N . LYS A 1 133 ? 9.227 -0.193 -8.312 1 96.44 133 LYS A N 1
ATOM 1066 C CA . LYS A 1 133 ? 10.367 0.632 -8.703 1 96.44 133 LYS A CA 1
ATOM 1067 C C . LYS A 1 133 ? 11.531 0.456 -7.73 1 96.44 133 LYS A C 1
ATOM 1069 O O . LYS A 1 133 ? 12.695 0.583 -8.117 1 96.44 133 LYS A O 1
ATOM 1074 N N . GLN A 1 134 ? 11.18 0.082 -6.492 1 96.25 134 GLN A N 1
ATOM 1075 C CA . GLN A 1 134 ? 12.211 -0.106 -5.477 1 96.25 134 GLN A CA 1
ATOM 1076 C C . GLN A 1 134 ? 12.812 -1.505 -5.562 1 96.25 134 GLN A C 1
ATOM 1078 O O . GLN A 1 134 ? 13.883 -1.759 -5 1 96.25 134 GLN A O 1
ATOM 1083 N N . ALA A 1 135 ? 12.125 -2.438 -6.188 1 97.56 135 ALA A N 1
ATOM 1084 C CA . ALA A 1 135 ? 12.531 -3.838 -6.254 1 97.56 135 ALA A CA 1
ATOM 1085 C C . ALA A 1 135 ? 13.539 -4.062 -7.383 1 97.56 135 ALA A C 1
ATOM 1087 O O . ALA A 1 135 ? 13.641 -3.244 -8.297 1 97.56 135 ALA A O 1
ATOM 1088 N N . VAL A 1 136 ? 14.25 -5.133 -7.301 1 96.94 136 VAL A N 1
ATOM 1089 C CA . VAL A 1 136 ? 15.25 -5.445 -8.312 1 96.94 136 VAL A CA 1
ATOM 1090 C C . VAL A 1 136 ? 14.883 -6.75 -9.023 1 96.94 136 VAL A C 1
ATOM 1092 O O . VAL A 1 136 ? 14.258 -7.629 -8.422 1 96.94 136 VAL A O 1
ATOM 1095 N N . PRO A 1 137 ? 15.281 -6.859 -10.273 1 96.81 137 PRO A N 1
ATOM 1096 C CA . PRO A 1 137 ? 14.969 -8.102 -10.984 1 96.81 137 PRO A CA 1
ATOM 1097 C C . PRO A 1 137 ? 15.477 -9.344 -10.25 1 96.81 137 PRO A C 1
ATOM 1099 O O . PRO A 1 137 ? 16.578 -9.328 -9.695 1 96.81 137 PRO A O 1
ATOM 1102 N N . ALA A 1 138 ? 14.625 -10.328 -10.258 1 95.31 138 ALA A N 1
ATOM 1103 C CA . ALA A 1 138 ? 14.906 -11.562 -9.531 1 95.31 138 ALA A CA 1
ATOM 1104 C C . ALA A 1 138 ? 16.25 -12.156 -9.961 1 95.31 138 ALA A C 1
ATOM 1106 O O . ALA A 1 138 ? 16.984 -12.711 -9.141 1 95.31 138 ALA A O 1
ATOM 1107 N N . LYS A 1 139 ? 16.594 -12.086 -11.211 1 91.44 139 LYS A N 1
ATOM 1108 C CA . LYS A 1 139 ? 17.812 -12.672 -11.75 1 91.44 139 LYS A CA 1
ATOM 1109 C C . LYS A 1 139 ? 19.047 -12.133 -11.031 1 91.44 139 LYS A C 1
ATOM 1111 O O . LYS A 1 139 ? 20.031 -12.852 -10.859 1 91.44 139 LYS A O 1
ATOM 1116 N N . GLU A 1 140 ? 18.984 -10.914 -10.57 1 88.69 140 GLU A N 1
ATOM 1117 C CA . GLU A 1 140 ? 20.109 -10.281 -9.867 1 88.69 140 GLU A CA 1
ATOM 1118 C C . GLU A 1 140 ? 20.281 -10.867 -8.469 1 88.69 140 GLU A C 1
ATOM 1120 O O . GLU A 1 140 ? 21.375 -10.812 -7.902 1 88.69 140 GLU A O 1
ATOM 1125 N N . ARG A 1 141 ? 19.281 -11.43 -7.941 1 86.56 141 ARG A N 1
ATOM 1126 C CA . ARG A 1 141 ? 19.312 -11.992 -6.594 1 86.56 141 ARG A CA 1
ATOM 1127 C C . ARG A 1 141 ? 19.594 -13.492 -6.633 1 86.56 141 ARG A C 1
ATOM 1129 O O . ARG A 1 141 ? 20.234 -14.031 -5.727 1 86.56 141 ARG A O 1
ATOM 1136 N N . ILE A 1 142 ? 19.078 -14.172 -7.629 1 84.88 142 ILE A N 1
ATOM 1137 C CA . ILE A 1 142 ? 19.188 -15.625 -7.723 1 84.88 142 ILE A CA 1
ATOM 1138 C C . ILE A 1 142 ? 20.625 -16.016 -8.086 1 84.88 142 ILE A C 1
ATOM 1140 O O . ILE A 1 142 ? 21.125 -17.031 -7.609 1 84.88 142 ILE A O 1
ATOM 1144 N N . ALA A 1 143 ? 21.266 -15.195 -8.82 1 75.69 143 ALA A N 1
ATOM 1145 C CA . ALA A 1 143 ? 22.609 -15.516 -9.289 1 75.69 143 ALA A CA 1
ATOM 1146 C C . ALA A 1 143 ? 23.562 -15.758 -8.125 1 75.69 143 ALA A C 1
ATOM 1148 O O . ALA A 1 143 ? 24.25 -16.781 -8.078 1 75.69 143 ALA A O 1
ATOM 1149 N N . PRO A 1 144 ? 23.484 -14.906 -7.18 1 70.81 144 PRO A N 1
ATOM 1150 C CA . PRO A 1 144 ? 24.406 -15.141 -6.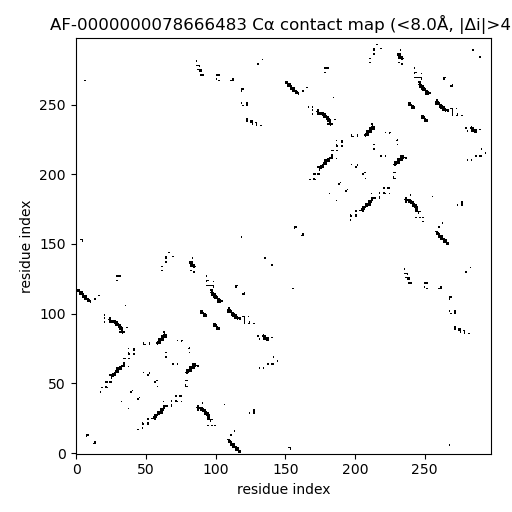062 1 70.81 144 PRO A CA 1
ATOM 1151 C C . PRO A 1 144 ? 23.969 -16.297 -5.164 1 70.81 144 PRO A C 1
ATOM 1153 O O . PRO A 1 144 ? 24.766 -16.812 -4.383 1 70.81 144 PRO A O 1
ATOM 1156 N N . LEU A 1 145 ? 22.734 -16.672 -5.168 1 72.25 145 LEU A N 1
ATOM 1157 C CA . LEU A 1 145 ? 22.188 -17.688 -4.285 1 72.25 145 LEU A CA 1
ATOM 1158 C C . LEU A 1 145 ? 22.344 -19.078 -4.906 1 72.25 145 LEU A C 1
ATOM 1160 O O . LEU A 1 145 ? 22.203 -20.094 -4.219 1 72.25 145 LEU A O 1
ATOM 1164 N N . ALA A 1 146 ? 22.516 -19.109 -6.223 1 61.81 146 ALA A N 1
ATOM 1165 C CA . ALA A 1 146 ? 22.688 -20.391 -6.906 1 61.81 146 ALA A CA 1
ATOM 1166 C C . ALA A 1 146 ? 24.016 -21.047 -6.516 1 61.81 146 ALA A C 1
ATOM 1168 O O . ALA A 1 146 ? 25.016 -20.359 -6.301 1 61.81 146 ALA A O 1
ATOM 1169 N N . PRO A 1 147 ? 23.891 -22.266 -6.047 1 56.72 147 PRO A N 1
ATOM 1170 C CA . PRO A 1 147 ? 25.156 -22.938 -5.754 1 56.72 147 PRO A CA 1
ATOM 1171 C C . PRO A 1 147 ? 26.172 -22.797 -6.879 1 56.72 147 PRO A C 1
ATOM 1173 O O . PRO A 1 147 ? 25.797 -22.703 -8.055 1 56.72 147 PRO A O 1
ATOM 1176 N N . ARG A 1 148 ? 27.359 -22.062 -6.527 1 50.12 148 ARG A N 1
ATOM 1177 C CA . ARG A 1 148 ? 28.469 -22.172 -7.457 1 50.12 148 ARG A CA 1
ATOM 1178 C C . ARG A 1 148 ? 28.688 -23.609 -7.895 1 50.12 148 ARG A C 1
ATOM 1180 O O . ARG A 1 148 ? 28.703 -24.516 -7.062 1 50.12 148 ARG A O 1
ATOM 1187 N N . GLY A 1 149 ? 28.047 -23.828 -9.055 1 31.88 149 GLY A N 1
ATOM 1188 C CA . GLY A 1 149 ? 28.453 -25.141 -9.531 1 31.88 149 GLY A CA 1
ATOM 1189 C C . GLY A 1 149 ? 29.891 -25.484 -9.188 1 31.88 149 GLY A C 1
ATOM 1190 O O . GLY A 1 149 ? 30.703 -24.578 -8.922 1 31.88 149 GLY A O 1
ATOM 1191 N N . MET B 1 1 ? -17.5 -4.199 15.828 1 55.12 1 MET B N 1
ATOM 1192 C CA . MET B 1 1 ? -18.25 -4.086 14.586 1 55.12 1 MET B CA 1
ATOM 1193 C C . MET B 1 1 ? -17.312 -4.121 13.383 1 55.12 1 MET B C 1
ATOM 1195 O O . MET B 1 1 ? -16.141 -3.738 13.484 1 55.12 1 MET B O 1
ATOM 1199 N N . PRO B 1 2 ? -17.781 -4.746 12.305 1 77.69 2 PRO B N 1
ATOM 1200 C CA . PRO B 1 2 ? -16.906 -4.781 11.125 1 77.69 2 PRO B CA 1
ATOM 1201 C C . PRO B 1 2 ? -16.609 -3.393 10.578 1 77.69 2 PRO B C 1
ATOM 1203 O O . PRO B 1 2 ? -17.438 -2.486 10.68 1 77.69 2 PRO B O 1
ATOM 1206 N N . GLY B 1 3 ? -15.367 -2.951 10.414 1 90.12 3 GLY B N 1
ATOM 1207 C CA . GLY B 1 3 ? -14.953 -1.674 9.852 1 90.12 3 GLY B CA 1
ATOM 1208 C C . GLY B 1 3 ? -15.578 -1.386 8.5 1 90.12 3 GLY B C 1
ATOM 1209 O O . GLY B 1 3 ? -16.266 -2.24 7.934 1 90.12 3 GLY B O 1
ATOM 1210 N N . THR B 1 4 ? -15.625 -0.129 8.125 1 94 4 THR B N 1
ATOM 1211 C CA . THR B 1 4 ? -16.188 0.271 6.84 1 94 4 THR B CA 1
ATOM 1212 C C . THR B 1 4 ? -15.156 1.054 6.027 1 94 4 THR B C 1
ATOM 1214 O O . THR B 1 4 ? -14.141 1.493 6.562 1 94 4 THR B O 1
ATOM 1217 N N . THR B 1 5 ? -15.414 1.081 4.711 1 96.25 5 THR B N 1
ATOM 1218 C CA . THR B 1 5 ? -14.672 1.927 3.785 1 96.25 5 THR B CA 1
ATOM 1219 C C . THR B 1 5 ? -15.602 2.91 3.08 1 96.25 5 THR B C 1
ATOM 1221 O O . THR B 1 5 ? -16.641 2.518 2.553 1 96.25 5 THR B O 1
ATOM 1224 N N . LYS B 1 6 ? -15.25 4.152 3.104 1 95.62 6 LYS B N 1
ATOM 1225 C CA . LYS B 1 6 ? -16.047 5.18 2.443 1 95.62 6 LYS B CA 1
ATOM 1226 C C . LYS B 1 6 ? -15.188 6.066 1.552 1 95.62 6 LYS B C 1
ATOM 1228 O O . LYS B 1 6 ? -13.977 6.195 1.776 1 95.62 6 LYS B O 1
ATOM 1233 N N . VAL B 1 7 ? -15.844 6.633 0.556 1 96.94 7 VAL B N 1
ATOM 1234 C CA . VAL B 1 7 ? -15.211 7.605 -0.33 1 96.94 7 VAL B CA 1
ATOM 1235 C C . VAL B 1 7 ? -15.891 8.961 -0.18 1 96.94 7 VAL B C 1
ATOM 1237 O O . VAL B 1 7 ? -17.109 9.07 -0.295 1 96.94 7 VAL B O 1
ATOM 1240 N N . LEU B 1 8 ? -15.047 9.867 0.126 1 96.5 8 LEU B N 1
ATOM 1241 C CA . LEU B 1 8 ? -15.531 11.234 0.277 1 96.5 8 LEU B CA 1
ATOM 1242 C C . LEU B 1 8 ? -15.094 12.102 -0.901 1 96.5 8 LEU B C 1
ATOM 1244 O O . LEU B 1 8 ? -13.969 11.984 -1.38 1 96.5 8 LEU B O 1
ATOM 1248 N N . SER B 1 9 ? -16.047 12.992 -1.36 1 93.5 9 SER B N 1
ATOM 1249 C CA . SER B 1 9 ? -15.711 13.836 -2.502 1 93.5 9 SER B CA 1
ATOM 1250 C C . SER B 1 9 ? -15.906 15.312 -2.178 1 93.5 9 SER B C 1
ATOM 1252 O O . SER B 1 9 ? -15.43 16.188 -2.906 1 93.5 9 SER B O 1
ATOM 1254 N N . ASP B 1 10 ? -16.625 15.594 -1.136 1 92.88 10 ASP B N 1
ATOM 1255 C CA . ASP B 1 10 ? -16.828 16.969 -0.706 1 92.88 10 ASP B CA 1
ATOM 1256 C C . ASP B 1 10 ? -15.641 17.484 0.102 1 92.88 10 ASP B C 1
ATOM 1258 O O . ASP B 1 10 ? -15.164 16.797 1.017 1 92.88 10 ASP B O 1
ATOM 1262 N N . GLU B 1 11 ? -15.219 18.656 -0.258 1 88.12 11 GLU B N 1
ATOM 1263 C CA . GLU B 1 11 ? -14.023 19.219 0.366 1 88.12 11 GLU B CA 1
ATOM 1264 C C . GLU B 1 11 ? -14.188 19.328 1.88 1 88.12 11 GLU B C 1
ATOM 1266 O O . GLU B 1 11 ? -13.266 19 2.635 1 88.12 11 GLU B O 1
ATOM 1271 N N . GLN B 1 12 ? -15.336 19.781 2.307 1 91.69 12 GLN B N 1
ATOM 1272 C CA . GLN B 1 12 ? -15.57 19.938 3.738 1 91.69 12 GLN B CA 1
ATOM 1273 C C . GLN B 1 12 ? -15.555 18.578 4.441 1 91.69 12 GLN B C 1
ATOM 1275 O O . GLN B 1 12 ? -15.008 18.453 5.539 1 91.69 12 GLN B O 1
ATOM 1280 N N . ASP B 1 13 ? -16.125 17.609 3.805 1 94.56 13 ASP B N 1
ATOM 1281 C CA . ASP B 1 13 ? -16.141 16.281 4.375 1 94.56 13 ASP B CA 1
ATOM 1282 C C . ASP B 1 13 ? -14.734 15.68 4.438 1 94.56 13 ASP B C 1
ATOM 1284 O O . ASP B 1 13 ? -14.398 14.969 5.387 1 94.56 13 ASP B O 1
ATOM 1288 N N . ILE B 1 14 ? -14.008 15.977 3.398 1 93.38 14 ILE B N 1
ATOM 1289 C CA . ILE B 1 14 ? -12.633 15.484 3.344 1 93.38 14 ILE B CA 1
ATOM 1290 C C . ILE B 1 14 ? -11.828 16.094 4.492 1 93.38 14 ILE B C 1
ATOM 1292 O O . ILE B 1 14 ? -11.133 15.367 5.219 1 93.38 14 ILE B O 1
ATOM 1296 N N . ILE B 1 15 ? -11.938 17.328 4.719 1 89.5 15 ILE B N 1
ATOM 1297 C CA . ILE B 1 15 ? -11.195 18.016 5.766 1 89.5 15 ILE B CA 1
ATOM 1298 C C . ILE B 1 15 ? -11.609 17.484 7.133 1 89.5 15 ILE B C 1
ATOM 1300 O O . ILE B 1 15 ? -10.758 17.234 7.992 1 89.5 15 ILE B O 1
ATOM 1304 N N . LYS B 1 16 ? -12.859 17.266 7.312 1 93.56 16 LYS B N 1
ATOM 1305 C CA . LYS B 1 16 ? -13.367 16.719 8.57 1 93.56 16 LYS B CA 1
ATOM 1306 C C . LYS B 1 16 ? -12.836 15.305 8.812 1 93.56 16 LYS B C 1
ATOM 1308 O O . LYS B 1 16 ? -12.547 14.922 9.945 1 93.56 16 LYS B O 1
ATOM 1313 N N . ALA B 1 17 ? -12.766 14.594 7.746 1 94.38 17 ALA B N 1
ATOM 1314 C CA . ALA B 1 17 ? -12.25 13.227 7.852 1 94.38 17 ALA B CA 1
ATOM 1315 C C . ALA B 1 17 ? -10.781 13.227 8.258 1 94.38 17 ALA B C 1
ATOM 1317 O O . ALA B 1 17 ? -10.352 12.391 9.062 1 94.38 17 ALA B O 1
ATOM 1318 N N . ILE B 1 18 ? -10.008 14.094 7.723 1 92.56 18 ILE B N 1
ATOM 1319 C CA . ILE B 1 18 ? -8.594 14.195 8.062 1 92.56 18 ILE B CA 1
ATOM 1320 C C . ILE B 1 18 ? -8.438 14.617 9.516 1 92.56 18 ILE B C 1
ATOM 1322 O O . ILE B 1 18 ? -7.598 14.086 10.242 1 92.56 18 ILE B O 1
ATOM 1326 N N . GLU B 1 19 ? -9.273 15.5 9.883 1 93.06 19 GLU B N 1
ATOM 1327 C CA . GLU B 1 19 ? -9.289 15.922 11.281 1 93.06 19 GLU B CA 1
ATOM 1328 C C . GLU B 1 19 ? -9.602 14.75 12.211 1 93.06 19 GLU B C 1
ATOM 1330 O O . GLU B 1 19 ? -8.945 14.57 13.234 1 93.06 19 GLU B O 1
ATOM 1335 N N . ARG B 1 20 ? -10.602 14.047 11.883 1 94.94 20 ARG B N 1
ATOM 1336 C CA . ARG B 1 20 ? -11 12.891 12.688 1 94.94 20 ARG B CA 1
ATOM 1337 C C . ARG B 1 20 ? -9.883 11.852 12.727 1 94.94 20 ARG B C 1
ATOM 1339 O O . ARG B 1 20 ? -9.633 11.25 13.773 1 94.94 20 ARG B O 1
ATOM 1346 N N . PHE B 1 21 ? -9.328 11.609 11.625 1 96.56 21 PHE B N 1
ATOM 1347 C CA . PHE B 1 21 ? -8.195 10.688 11.555 1 96.56 21 PHE B CA 1
ATOM 1348 C C . PHE B 1 21 ? -7.129 11.062 12.57 1 96.56 21 PHE B C 1
ATOM 1350 O O . PHE B 1 21 ? -6.672 10.211 13.336 1 96.56 21 PHE B O 1
ATOM 1357 N N . GLN B 1 22 ? -6.758 12.289 12.5 1 94.31 22 GLN B N 1
ATOM 1358 C CA . GLN B 1 22 ? -5.75 12.789 13.43 1 94.31 22 GLN B CA 1
ATOM 1359 C C . GLN B 1 22 ? -6.203 12.617 14.875 1 94.31 22 GLN B C 1
ATOM 1361 O O . GLN B 1 22 ? -5.438 12.141 15.719 1 94.31 22 GLN B O 1
ATOM 1366 N N . ALA B 1 23 ? -7.434 12.984 15.148 1 94.94 23 ALA B N 1
ATOM 1367 C CA . ALA B 1 23 ? -7.957 12.953 16.516 1 94.94 23 ALA B CA 1
ATOM 1368 C C . ALA B 1 23 ? -7.984 11.531 17.062 1 94.94 23 ALA B C 1
ATOM 1370 O O . ALA B 1 23 ? -7.773 11.312 18.25 1 94.94 23 ALA B O 1
ATOM 1371 N N . ASN B 1 24 ? -8.164 10.602 16.219 1 94.88 24 ASN B N 1
ATOM 1372 C CA . ASN B 1 24 ? -8.32 9.211 16.625 1 94.88 24 ASN B CA 1
ATOM 1373 C C . ASN B 1 24 ? -6.969 8.5 16.703 1 94.88 24 ASN B C 1
ATOM 1375 O O . ASN B 1 24 ? -6.883 7.391 17.234 1 94.88 24 ASN B O 1
ATOM 1379 N N . THR B 1 25 ? -5.988 9.109 16.125 1 97.38 25 THR B N 1
ATOM 1380 C CA . THR B 1 25 ? -4.66 8.508 16.141 1 97.38 25 THR B CA 1
ATOM 1381 C C . THR B 1 25 ? -4.023 8.609 17.516 1 97.38 25 THR B C 1
ATOM 1383 O O . THR B 1 25 ? -3.893 9.711 18.062 1 97.38 25 THR B O 1
ATOM 1386 N N . LYS B 1 26 ? -3.543 7.457 18.047 1 96.31 26 LYS B N 1
ATOM 1387 C CA . LYS B 1 26 ? -3.076 7.461 19.438 1 96.31 26 LYS B CA 1
ATOM 1388 C C . LYS B 1 26 ? -1.573 7.211 19.516 1 96.31 26 LYS B C 1
ATOM 1390 O O . LYS B 1 26 ? -0.873 7.832 20.312 1 96.31 26 LYS B O 1
ATOM 1395 N N . LYS B 1 27 ? -1.1 6.293 18.719 1 97.69 27 LYS B N 1
ATOM 1396 C CA . LYS B 1 27 ? 0.287 5.879 18.906 1 97.69 27 LYS B CA 1
ATOM 1397 C C . LYS B 1 27 ? 1.125 6.168 17.672 1 97.69 27 LYS B C 1
ATOM 1399 O O . LYS B 1 27 ? 2.283 6.578 17.766 1 97.69 27 LYS B O 1
ATOM 1404 N N . PHE B 1 28 ? 0.499 5.926 16.547 1 98.5 28 PHE B N 1
ATOM 1405 C CA . PHE B 1 28 ? 1.315 5.941 15.344 1 98.5 28 PHE B CA 1
ATOM 1406 C C . PHE B 1 28 ? 0.553 6.566 14.18 1 98.5 28 PHE B C 1
ATOM 1408 O O . PHE B 1 28 ? -0.626 6.273 13.977 1 98.5 28 PHE B O 1
ATOM 1415 N N . TRP B 1 29 ? 1.225 7.473 13.438 1 98.5 29 TRP B N 1
ATOM 1416 C CA . TRP B 1 29 ? 0.756 8.086 12.195 1 98.5 29 TRP B CA 1
ATOM 1417 C C . TRP B 1 29 ? 1.818 7.988 11.109 1 98.5 29 TRP B C 1
ATOM 1419 O O . TRP B 1 29 ? 2.801 8.734 11.125 1 98.5 29 TRP B O 1
ATOM 1429 N N . GLY B 1 30 ? 1.618 7.059 10.148 1 98.69 30 GLY B N 1
ATOM 1430 C CA . GLY B 1 30 ? 2.465 6.969 8.969 1 98.69 30 GLY B CA 1
ATOM 1431 C C . GLY B 1 30 ? 1.838 7.594 7.738 1 98.69 30 GLY B C 1
ATOM 1432 O O . GLY B 1 30 ? 0.712 7.25 7.371 1 98.69 30 GLY B O 1
ATOM 1433 N N . ALA B 1 31 ? 2.568 8.539 7.145 1 98.5 31 ALA B N 1
ATOM 1434 C CA . ALA B 1 31 ? 2.125 9.148 5.895 1 98.5 31 ALA B CA 1
ATOM 1435 C C . ALA B 1 31 ? 3.111 8.859 4.766 1 98.5 31 ALA B C 1
ATOM 1437 O O . ALA B 1 31 ? 4.324 8.969 4.949 1 98.5 31 ALA B O 1
ATOM 1438 N N . CYS B 1 32 ? 2.596 8.414 3.658 1 98.62 32 CYS B N 1
ATOM 1439 C CA . CYS B 1 32 ? 3.35 8.242 2.42 1 98.62 32 CYS B CA 1
ATOM 1440 C C . CYS B 1 32 ? 2.682 8.984 1.27 1 98.62 32 CYS B C 1
ATOM 1442 O O . CYS B 1 32 ? 1.583 8.617 0.846 1 98.62 32 CYS B O 1
ATOM 1444 N N . VAL B 1 33 ? 3.436 10.039 0.789 1 97.31 33 VAL B N 1
ATOM 1445 C CA . VAL B 1 33 ? 2.775 10.93 -0.16 1 97.31 33 VAL B CA 1
ATOM 1446 C C . VAL B 1 33 ? 3.736 11.289 -1.292 1 97.31 33 VAL B C 1
ATOM 1448 O O . VAL B 1 33 ? 4.957 11.242 -1.116 1 97.31 33 VAL B O 1
ATOM 1451 N N . ASP B 1 34 ? 3.162 11.57 -2.439 1 95.75 34 ASP B N 1
ATOM 1452 C CA . ASP B 1 34 ? 4.027 11.977 -3.547 1 95.75 34 ASP B CA 1
ATOM 1453 C C . ASP B 1 34 ? 4.617 13.359 -3.303 1 95.75 34 ASP B C 1
ATOM 1455 O O . ASP B 1 34 ? 4.32 14 -2.293 1 95.75 34 ASP B O 1
ATOM 1459 N N . SER B 1 35 ? 5.391 13.891 -4.227 1 94.94 35 SER B N 1
ATOM 1460 C CA . SER B 1 35 ? 6.211 15.078 -4.016 1 94.94 35 SER B CA 1
ATOM 1461 C C . SER B 1 35 ? 5.363 16.344 -4.016 1 94.94 35 SER B C 1
ATOM 1463 O O . SER B 1 35 ? 5.828 17.406 -3.611 1 94.94 35 SER B O 1
ATOM 1465 N N . SER B 1 36 ? 4.121 16.234 -4.387 1 92.38 36 SER B N 1
ATOM 1466 C CA . SER B 1 36 ? 3.283 17.422 -4.488 1 92.38 36 SER B CA 1
ATOM 1467 C C . SER B 1 36 ? 2.52 17.672 -3.191 1 92.38 36 SER B C 1
ATOM 1469 O O . SER B 1 36 ? 2.012 18.766 -2.967 1 92.38 36 SER B O 1
ATOM 1471 N N . LEU B 1 37 ? 2.477 16.734 -2.287 1 94 37 LEU B N 1
ATOM 1472 C CA . LEU B 1 37 ? 1.51 16.797 -1.197 1 94 37 LEU B CA 1
ATOM 1473 C C . LEU B 1 37 ? 2.098 17.5 0.017 1 94 37 LEU B C 1
ATOM 1475 O O . LEU B 1 37 ? 1.361 17.953 0.899 1 94 37 LEU B O 1
ATOM 1479 N N . PRO B 1 38 ? 3.426 17.609 0.132 1 94.44 38 PRO B N 1
ATOM 1480 C CA . PRO B 1 38 ? 3.973 18.297 1.303 1 94.44 38 PRO B CA 1
ATOM 1481 C C . PRO B 1 38 ? 3.441 19.734 1.452 1 94.44 38 PRO B C 1
ATOM 1483 O O . PRO B 1 38 ? 3.215 20.188 2.572 1 94.44 38 PRO B O 1
ATOM 1486 N N . SER B 1 39 ? 3.168 20.391 0.385 1 92.56 39 SER B N 1
ATOM 1487 C CA . SER B 1 39 ? 2.605 21.75 0.461 1 92.56 39 SER B CA 1
ATOM 1488 C C . SER B 1 39 ? 1.228 21.734 1.112 1 92.56 39 SER B C 1
ATOM 1490 O O . SER B 1 39 ? 0.901 22.625 1.903 1 92.56 39 SER B O 1
ATOM 1492 N N . PHE B 1 40 ? 0.503 20.781 0.854 1 90.62 40 PHE B N 1
ATOM 1493 C CA . PHE B 1 40 ? -0.814 20.609 1.457 1 90.62 40 PHE B CA 1
ATOM 1494 C C . PHE B 1 40 ? -0.692 20.297 2.943 1 90.62 40 PHE B C 1
ATOM 1496 O O . PHE B 1 40 ? -1.421 20.844 3.764 1 90.62 40 PHE B O 1
ATOM 1503 N N . SER B 1 41 ? 0.222 19.422 3.303 1 92.38 41 SER B N 1
ATOM 1504 C CA . SER B 1 41 ? 0.431 19.016 4.688 1 92.38 41 SER B CA 1
ATOM 1505 C C . SER B 1 41 ? 0.812 20.203 5.562 1 92.38 41 SER B C 1
ATOM 1507 O O . SER B 1 41 ? 0.29 20.359 6.668 1 92.38 41 SER B O 1
ATOM 1509 N N . VAL B 1 42 ? 1.602 21.047 5.02 1 94.12 42 VAL B N 1
ATOM 1510 C CA . VAL B 1 42 ? 2.094 22.188 5.773 1 94.12 42 VAL B CA 1
ATOM 1511 C C . VAL B 1 42 ? 1.078 23.328 5.699 1 94.12 42 VAL B C 1
ATOM 1513 O O . VAL B 1 42 ? 0.907 24.078 6.664 1 94.12 42 VAL B O 1
ATOM 1516 N N . GLY B 1 43 ? 0.349 23.422 4.672 1 90.06 43 GLY B N 1
ATOM 1517 C CA . GLY B 1 43 ? -0.553 24.547 4.461 1 90.06 43 GLY B CA 1
ATOM 1518 C C . GLY B 1 43 ? -1.927 24.328 5.066 1 90.06 43 GLY B C 1
ATOM 1519 O O . GLY B 1 43 ? -2.5 25.234 5.664 1 90.06 43 GLY B O 1
ATOM 1520 N N . LYS B 1 44 ? -2.387 23.156 5 1 87.25 44 LYS B N 1
ATOM 1521 C CA . LYS B 1 44 ? -3.799 22.953 5.316 1 87.25 44 LYS B CA 1
ATOM 1522 C C . LYS B 1 44 ? -3.969 22.078 6.551 1 87.25 44 LYS B C 1
ATOM 1524 O O . LYS B 1 44 ? -4.953 22.219 7.281 1 87.25 44 LYS B O 1
ATOM 1529 N N . VAL B 1 45 ? -2.994 21.203 6.762 1 89.56 45 VAL B N 1
ATOM 1530 C CA . VAL B 1 45 ? -3.312 20.219 7.789 1 89.56 45 VAL B CA 1
ATOM 1531 C C . VAL B 1 45 ? -2.215 20.203 8.852 1 89.56 45 VAL B C 1
ATOM 1533 O O . VAL B 1 45 ? -2.227 19.375 9.758 1 89.56 45 VAL B O 1
ATOM 1536 N N . LYS B 1 46 ? -1.394 21.188 8.867 1 93.56 46 LYS B N 1
ATOM 1537 C CA . LYS B 1 46 ? -0.236 21.266 9.758 1 93.56 46 LYS B CA 1
ATOM 1538 C C . LYS B 1 46 ? -0.66 21.203 11.219 1 93.56 46 LYS B C 1
ATOM 1540 O O . LYS B 1 46 ? -0.027 20.531 12.031 1 93.56 46 LYS B O 1
ATOM 1545 N N . GLN B 1 47 ? -1.685 21.875 11.531 1 94.81 47 GLN B N 1
ATOM 1546 C CA . GLN B 1 47 ? -2.121 21.969 12.914 1 94.81 47 GLN B CA 1
ATOM 1547 C C . GLN B 1 47 ? -2.451 20.594 13.492 1 94.81 47 GLN B C 1
ATOM 1549 O O . GLN B 1 47 ? -2.23 20.344 14.68 1 94.81 47 GLN B O 1
ATOM 1554 N N . TRP B 1 48 ? -2.857 19.75 12.727 1 94.69 48 TRP B N 1
ATOM 1555 C CA . TRP B 1 48 ? -3.244 18.422 13.203 1 94.69 48 TRP B CA 1
ATOM 1556 C C . TRP B 1 48 ? -2.018 17.547 13.43 1 94.69 48 TRP B C 1
ATOM 1558 O O . TRP B 1 48 ? -1.994 16.719 14.352 1 94.69 48 TRP B O 1
ATOM 1568 N N . TYR B 1 49 ? -0.995 17.719 12.594 1 95.56 49 TYR B N 1
ATOM 1569 C CA . TYR B 1 49 ? 0.276 17.062 12.875 1 95.56 49 TYR B CA 1
ATOM 1570 C C . TYR B 1 49 ? 0.848 17.531 14.211 1 95.56 49 TYR B C 1
ATOM 1572 O O . TYR B 1 49 ? 1.258 16.703 15.031 1 95.56 49 TYR B O 1
ATOM 1580 N N . ILE B 1 50 ? 0.784 18.812 14.43 1 96.31 50 ILE B N 1
ATOM 1581 C CA . ILE B 1 50 ? 1.347 19.406 15.641 1 96.31 50 ILE B CA 1
ATOM 1582 C C . ILE B 1 50 ? 0.584 18.906 16.859 1 96.31 50 ILE B C 1
ATOM 1584 O O . ILE B 1 50 ? 1.19 18.5 17.859 1 96.31 50 ILE B O 1
ATOM 1588 N N . LYS B 1 51 ? -0.703 18.875 16.766 1 96.56 51 LYS B N 1
ATOM 1589 C CA . LYS B 1 51 ? -1.525 18.391 17.875 1 96.56 51 LYS B CA 1
ATOM 1590 C C . LYS B 1 51 ? -1.236 16.922 18.172 1 96.56 51 LYS B C 1
ATOM 1592 O O . LYS B 1 51 ? -1.162 16.531 19.328 1 96.56 51 LYS B O 1
ATOM 1597 N N . ALA B 1 52 ? -1.096 16.141 17.156 1 96.88 52 ALA B N 1
ATOM 1598 C CA . ALA B 1 52 ? -0.787 14.719 17.344 1 96.88 52 ALA B CA 1
ATOM 1599 C C . ALA B 1 52 ? 0.571 14.539 18.016 1 96.88 52 ALA B C 1
ATOM 1601 O O . ALA B 1 52 ? 0.712 13.727 18.938 1 96.88 52 ALA B O 1
ATOM 1602 N N . LYS B 1 53 ? 1.501 1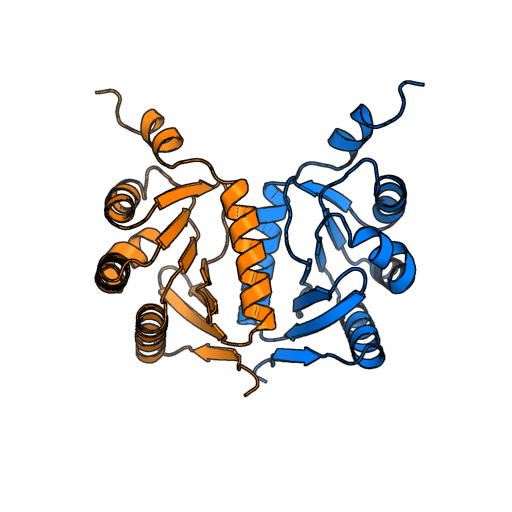5.281 17.594 1 97 53 LYS B N 1
ATOM 1603 C CA . LYS B 1 53 ? 2.836 15.227 18.188 1 97 53 LYS B CA 1
ATOM 1604 C C . LYS B 1 53 ? 2.797 15.57 19.672 1 97 53 LYS B C 1
ATOM 1606 O O . LYS B 1 53 ? 3.434 14.906 20.484 1 97 53 LYS B O 1
ATOM 1611 N N . LYS B 1 54 ? 2.096 16.5 20 1 96.75 54 LYS B N 1
ATOM 1612 C CA . LYS B 1 54 ? 1.979 16.953 21.391 1 96.75 54 LYS B CA 1
ATOM 1613 C C . LYS B 1 54 ? 1.374 15.852 22.266 1 96.75 54 LYS B C 1
ATOM 1615 O O . LYS B 1 54 ? 1.68 15.766 23.453 1 96.75 54 LYS B O 1
ATOM 1620 N N . ARG B 1 55 ? 0.555 15.039 21.672 1 97.19 55 ARG B N 1
ATOM 1621 C CA . ARG B 1 55 ? -0.072 13.938 22.406 1 97.19 55 ARG B CA 1
ATOM 1622 C C . ARG B 1 55 ? 0.862 12.734 22.484 1 97.19 55 ARG B C 1
ATOM 1624 O O . ARG B 1 55 ? 0.498 11.703 23.047 1 97.19 55 ARG B O 1
ATOM 1631 N N . GLY B 1 56 ? 1.984 12.797 21.812 1 97.06 56 GLY B N 1
ATOM 1632 C CA . GLY B 1 56 ? 2.971 11.734 21.906 1 97.06 56 GLY B CA 1
ATOM 1633 C C . GLY B 1 56 ? 2.887 10.734 20.781 1 97.06 56 GLY B C 1
ATOM 1634 O O . GLY B 1 56 ? 3.479 9.656 20.844 1 97.06 56 GLY B O 1
ATOM 1635 N N . VAL B 1 57 ? 2.158 11.078 19.734 1 98.19 57 VAL B N 1
ATOM 1636 C CA . VAL B 1 57 ? 2.039 10.211 18.562 1 98.19 57 VAL B CA 1
ATOM 1637 C C . VAL B 1 57 ? 3.355 10.195 17.797 1 98.19 57 VAL B C 1
ATOM 1639 O O . VAL B 1 57 ? 3.957 11.242 17.562 1 98.19 57 VAL B O 1
ATOM 1642 N N . ARG B 1 58 ? 3.855 8.984 17.469 1 98.5 58 ARG B N 1
ATOM 1643 C CA . ARG B 1 58 ? 4.992 8.852 16.562 1 98.5 58 ARG B CA 1
ATOM 1644 C C . ARG B 1 58 ? 4.57 9.102 15.117 1 98.5 58 ARG B C 1
ATOM 1646 O O . ARG B 1 58 ? 3.73 8.375 14.586 1 98.5 58 ARG B O 1
ATOM 1653 N N . ILE B 1 59 ? 5.141 10.109 14.516 1 98.62 59 ILE B N 1
ATOM 1654 C CA . ILE B 1 59 ? 4.758 10.484 13.164 1 98.62 59 ILE B CA 1
ATOM 1655 C C . ILE B 1 59 ? 5.922 10.227 12.211 1 98.62 59 ILE B C 1
ATOM 1657 O O . ILE B 1 59 ? 7.02 10.75 12.398 1 98.62 59 ILE B O 1
ATOM 1661 N N . GLN B 1 60 ? 5.703 9.43 11.195 1 98.81 60 GLN B N 1
ATOM 1662 C CA . GLN B 1 60 ? 6.652 9.117 10.133 1 98.81 60 GLN B CA 1
ATOM 1663 C C . GLN B 1 60 ? 6.113 9.531 8.766 1 98.81 60 GLN B C 1
ATOM 1665 O O . GLN B 1 60 ? 4.957 9.25 8.438 1 98.81 60 GLN B O 1
ATOM 1670 N N . TYR B 1 61 ? 6.906 10.25 8.039 1 98.75 61 TYR B N 1
ATOM 1671 C CA . TYR B 1 61 ? 6.5 10.883 6.785 1 98.75 61 TYR B CA 1
ATOM 1672 C C . TYR B 1 61 ? 7.453 10.516 5.656 1 98.75 61 TYR B C 1
ATOM 1674 O O . TYR B 1 61 ? 8.656 10.789 5.73 1 98.75 61 TYR B O 1
ATOM 1682 N N . ILE B 1 62 ? 6.855 9.883 4.637 1 98.75 62 ILE B N 1
ATOM 1683 C CA . ILE B 1 62 ? 7.633 9.508 3.461 1 98.75 62 ILE B CA 1
ATOM 1684 C C . ILE B 1 62 ? 7.215 10.375 2.271 1 98.75 62 ILE B C 1
ATOM 1686 O O . ILE B 1 62 ? 6.02 10.531 2 1 98.75 62 ILE B O 1
ATOM 1690 N N . THR B 1 63 ? 8.188 10.984 1.577 1 98.19 63 THR B N 1
ATOM 1691 C CA . THR B 1 63 ? 7.957 11.648 0.297 1 98.19 63 THR B CA 1
ATOM 1692 C C . THR B 1 63 ? 9.234 11.672 -0.539 1 98.19 63 THR B C 1
ATOM 1694 O O . THR B 1 63 ? 10.297 11.25 -0.075 1 98.19 63 THR B O 1
ATOM 1697 N N . GLU B 1 64 ? 9.047 11.969 -1.787 1 97.56 64 GLU B N 1
ATOM 1698 C CA . GLU B 1 64 ? 10.234 12.32 -2.566 1 97.56 64 GLU B CA 1
ATOM 1699 C C . GLU B 1 64 ? 10.641 13.773 -2.344 1 97.56 64 GLU B C 1
ATOM 1701 O O . GLU B 1 64 ? 9.891 14.688 -2.693 1 97.56 64 GLU B O 1
ATOM 1706 N N . ILE B 1 65 ? 11.742 13.953 -1.764 1 97 65 ILE B N 1
ATOM 1707 C CA . ILE B 1 65 ? 12.234 15.305 -1.521 1 97 65 ILE B CA 1
ATOM 1708 C C . ILE B 1 65 ? 12.891 15.852 -2.791 1 97 65 ILE B C 1
ATOM 1710 O O . ILE B 1 65 ? 13.844 15.273 -3.307 1 97 65 ILE B O 1
ATOM 1714 N N . THR B 1 66 ? 12.336 16.891 -3.256 1 95.06 66 THR B N 1
ATOM 1715 C CA . THR B 1 66 ? 12.836 17.578 -4.438 1 95.06 66 THR B CA 1
ATOM 1716 C C . THR B 1 66 ? 13.234 19.016 -4.098 1 95.06 66 THR B C 1
ATOM 1718 O O . THR B 1 66 ? 12.961 19.5 -2.994 1 95.06 66 THR B O 1
ATOM 1721 N N . LYS B 1 67 ? 13.891 19.672 -5.059 1 93.31 67 LYS B N 1
ATOM 1722 C CA . LYS B 1 67 ? 14.234 21.078 -4.855 1 93.31 67 LYS B CA 1
ATOM 1723 C C . LYS B 1 67 ? 12.984 21.922 -4.625 1 93.31 67 LYS B C 1
ATOM 1725 O O . LYS B 1 67 ? 12.992 22.828 -3.791 1 93.31 67 LYS B O 1
ATOM 1730 N N . ASP B 1 68 ? 11.875 21.578 -5.262 1 93.31 68 ASP B N 1
ATOM 1731 C CA . ASP B 1 68 ? 10.648 22.375 -5.246 1 93.31 68 ASP B CA 1
ATOM 1732 C C . ASP B 1 68 ? 9.938 22.25 -3.9 1 93.31 68 ASP B C 1
ATOM 1734 O O . ASP B 1 68 ? 9.25 23.188 -3.475 1 93.31 68 ASP B O 1
ATOM 1738 N N . ASN B 1 69 ? 10.164 21.109 -3.232 1 94.88 69 ASN B N 1
ATOM 1739 C CA . ASN B 1 69 ? 9.383 20.953 -2.008 1 94.88 69 ASN B CA 1
ATOM 1740 C C . ASN B 1 69 ? 10.273 20.984 -0.771 1 94.88 69 ASN B C 1
ATOM 1742 O O . ASN B 1 69 ? 9.82 20.703 0.337 1 94.88 69 ASN B O 1
ATOM 1746 N N . LEU B 1 70 ? 11.477 21.391 -0.969 1 94.94 70 LEU B N 1
ATOM 1747 C CA . LEU B 1 70 ? 12.469 21.406 0.103 1 94.94 70 LEU B CA 1
ATOM 1748 C C . LEU B 1 70 ? 12 22.297 1.256 1 94.94 70 LEU B C 1
ATOM 1750 O O . LEU B 1 70 ? 12.094 21.906 2.422 1 94.94 70 LEU B O 1
ATOM 1754 N N . PRO B 1 71 ? 11.438 23.484 1.001 1 94.69 71 PRO B N 1
ATOM 1755 C CA . PRO B 1 71 ? 10.992 24.297 2.125 1 94.69 71 PRO B CA 1
ATOM 1756 C C . PRO B 1 71 ? 9.914 23.625 2.967 1 94.69 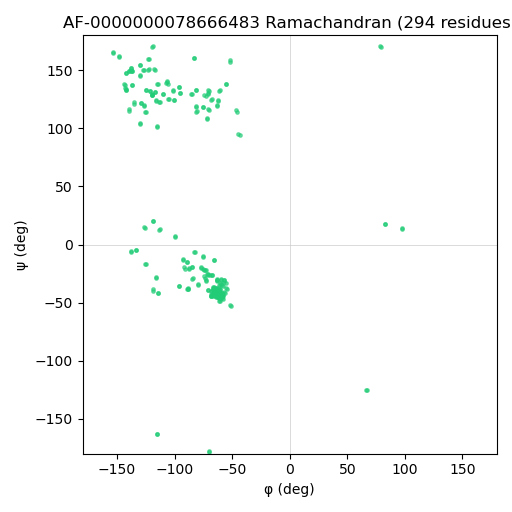71 PRO B C 1
ATOM 1758 O O . PRO B 1 71 ? 9.914 23.734 4.195 1 94.69 71 PRO B O 1
ATOM 1761 N N . TYR B 1 72 ? 9.07 22.891 2.322 1 96 72 TYR B N 1
ATOM 1762 C CA . TYR B 1 72 ? 8.023 22.172 3.049 1 96 72 TYR B CA 1
ATOM 1763 C C . TYR B 1 72 ? 8.609 21.016 3.842 1 96 72 TYR B C 1
ATOM 1765 O O . TYR B 1 72 ? 8.164 20.734 4.957 1 96 72 TYR B O 1
ATOM 1773 N N . GLY B 1 73 ? 9.586 20.328 3.23 1 95.81 73 GLY B N 1
ATOM 1774 C CA . GLY B 1 73 ? 10.273 19.25 3.936 1 95.81 73 GLY B CA 1
ATOM 1775 C C . GLY B 1 73 ? 10.898 19.703 5.246 1 95.81 73 GLY B C 1
ATOM 1776 O O . GLY B 1 73 ? 10.781 19.016 6.262 1 95.81 73 GLY B O 1
ATOM 1777 N N . LYS B 1 74 ? 11.477 20.828 5.215 1 94.69 74 LYS B N 1
ATOM 1778 C CA . LYS B 1 74 ? 12.102 21.375 6.414 1 94.69 74 LYS B CA 1
ATOM 1779 C C . LYS B 1 74 ? 11.07 21.641 7.508 1 94.69 74 LYS B C 1
ATOM 1781 O O . LYS B 1 74 ? 11.336 21.406 8.688 1 94.69 74 LYS B O 1
ATOM 1786 N N . GLU B 1 75 ? 9.977 22.109 7.121 1 96.19 75 GLU B N 1
ATOM 1787 C CA . GLU B 1 75 ? 8.906 22.344 8.086 1 96.19 75 GLU B CA 1
ATOM 1788 C C . GLU B 1 75 ? 8.375 21.031 8.648 1 96.19 75 GLU B C 1
ATOM 1790 O O . GLU B 1 75 ? 8.125 20.922 9.852 1 96.19 75 GLU B O 1
ATOM 1795 N N . ILE B 1 76 ? 8.172 20.062 7.82 1 97.38 76 ILE B N 1
ATOM 1796 C CA . ILE B 1 76 ? 7.652 18.75 8.219 1 97.38 76 ILE B CA 1
ATOM 1797 C C . ILE B 1 76 ? 8.578 18.125 9.258 1 97.38 76 ILE B C 1
ATOM 1799 O O . ILE B 1 76 ? 8.117 17.5 10.211 1 97.38 76 ILE B O 1
ATOM 1803 N N . MET B 1 77 ? 9.844 18.359 9.125 1 96.56 77 MET B N 1
ATOM 1804 C CA . MET B 1 77 ? 10.836 17.766 10.016 1 96.56 77 MET B CA 1
ATOM 1805 C C . MET B 1 77 ? 10.68 18.297 11.438 1 96.56 77 MET B C 1
ATOM 1807 O O . MET B 1 77 ? 11.242 17.734 12.383 1 96.56 77 MET B O 1
ATOM 1811 N N . GLN B 1 78 ? 9.938 19.312 11.578 1 95.69 78 GLN B N 1
ATOM 1812 C CA . GLN B 1 78 ? 9.719 19.875 12.906 1 95.69 78 GLN B CA 1
ATOM 1813 C C . GLN B 1 78 ? 8.719 19.031 13.703 1 95.69 78 GLN B C 1
ATOM 1815 O O . GLN B 1 78 ? 8.688 19.094 14.938 1 95.69 78 GLN B O 1
ATOM 1820 N N . PHE B 1 79 ? 7.922 18.234 12.961 1 96.19 79 PHE B N 1
ATOM 1821 C CA . PHE B 1 79 ? 6.895 17.516 13.719 1 96.19 79 PHE B CA 1
ATOM 1822 C C . PHE B 1 79 ? 6.848 16.047 13.32 1 96.19 79 PHE B C 1
ATOM 1824 O O . PHE B 1 79 ? 6.117 15.258 13.914 1 96.19 79 PHE B O 1
ATOM 1831 N N . ALA B 1 80 ? 7.598 15.625 12.359 1 98 80 ALA B N 1
ATOM 1832 C CA . ALA B 1 80 ? 7.598 14.234 11.898 1 98 80 ALA B CA 1
ATOM 1833 C C . ALA B 1 80 ? 9.008 13.781 11.531 1 98 80 ALA B C 1
ATOM 1835 O O . ALA B 1 80 ? 9.859 14.602 11.188 1 98 80 ALA B O 1
ATOM 1836 N N . GLU B 1 81 ? 9.281 12.484 11.742 1 98.38 81 GLU B N 1
ATOM 1837 C CA . GLU B 1 81 ? 10.469 11.906 11.109 1 98.38 81 GLU B CA 1
ATOM 1838 C C . GLU B 1 81 ? 10.273 11.766 9.602 1 98.38 81 GLU B C 1
ATOM 1840 O O . GLU B 1 81 ? 9.398 11.023 9.148 1 98.38 81 GLU B O 1
ATOM 1845 N N . LEU B 1 82 ? 11.086 12.492 8.859 1 98.44 82 LEU B N 1
ATOM 1846 C CA . LEU B 1 82 ? 10.938 12.555 7.414 1 98.44 82 LEU B CA 1
ATOM 1847 C C . LEU B 1 82 ? 11.961 11.664 6.719 1 98.44 82 LEU B C 1
ATOM 1849 O O . LEU B 1 82 ? 13.141 11.672 7.082 1 98.44 82 LEU B O 1
ATOM 1853 N N . ARG B 1 83 ? 11.5 10.875 5.766 1 98.56 83 ARG B N 1
ATOM 1854 C CA . ARG B 1 83 ? 12.398 10.102 4.914 1 98.56 83 ARG B CA 1
ATOM 1855 C C . ARG B 1 83 ? 12.102 10.352 3.438 1 98.56 83 ARG B C 1
ATOM 1857 O O . ARG B 1 83 ? 10.969 10.656 3.068 1 98.56 83 ARG B O 1
ATOM 1864 N N . HIS B 1 84 ? 13.18 10.227 2.67 1 98.12 84 HIS B N 1
ATOM 1865 C CA . HIS B 1 84 ? 13.125 10.375 1.22 1 98.12 84 HIS B CA 1
ATOM 1866 C C . HIS B 1 84 ? 12.977 9.023 0.533 1 98.12 84 HIS B C 1
ATOM 1868 O O . HIS B 1 84 ? 13.727 8.086 0.828 1 98.12 84 HIS B O 1
ATOM 1874 N N . LEU B 1 85 ? 12.055 8.961 -0.333 1 97.94 85 LEU B N 1
ATOM 1875 C CA . LEU B 1 85 ? 11.906 7.801 -1.209 1 97.94 85 LEU B CA 1
ATOM 1876 C C . LEU B 1 85 ? 11.648 8.234 -2.646 1 97.94 85 LEU B C 1
ATOM 1878 O O . LEU B 1 85 ? 10.633 8.875 -2.936 1 97.94 85 LEU B O 1
ATOM 1882 N N . CYS B 1 86 ? 12.516 7.828 -3.529 1 95.25 86 CYS B N 1
ATOM 1883 C CA . CYS B 1 86 ? 12.406 8.211 -4.934 1 95.25 86 CYS B CA 1
ATOM 1884 C C . CYS B 1 86 ? 11.227 7.52 -5.598 1 95.25 86 CYS B C 1
ATOM 1886 O O . CYS B 1 86 ? 11.016 6.32 -5.41 1 95.25 86 CYS B O 1
ATOM 1888 N N . GLY B 1 87 ? 10.453 8.312 -6.309 1 94.44 87 GLY B N 1
ATOM 1889 C CA . GLY B 1 87 ? 9.453 7.746 -7.191 1 94.44 87 GLY B CA 1
ATOM 1890 C C . GLY B 1 87 ? 8.164 7.383 -6.477 1 94.44 87 GLY B C 1
ATOM 1891 O O . GLY B 1 87 ? 7.348 6.621 -7 1 94.44 87 GLY B O 1
ATOM 1892 N N . VAL B 1 88 ? 7.992 7.93 -5.312 1 96 88 VAL B N 1
ATOM 1893 C CA . VAL B 1 88 ? 6.754 7.664 -4.586 1 96 88 VAL B CA 1
ATOM 1894 C C . VAL B 1 88 ? 5.559 8.156 -5.398 1 96 88 VAL B C 1
ATOM 1896 O O . VAL B 1 88 ? 5.566 9.281 -5.906 1 96 88 VAL B O 1
ATOM 1899 N N . ARG B 1 89 ? 4.578 7.23 -5.461 1 93.44 89 ARG B N 1
ATOM 1900 C CA . ARG B 1 89 ? 3.311 7.566 -6.098 1 93.44 89 ARG B CA 1
ATOM 1901 C C . ARG B 1 89 ? 2.145 7.367 -5.137 1 93.44 89 ARG B C 1
ATOM 1903 O O . ARG B 1 89 ? 2.199 6.504 -4.258 1 93.44 89 ARG B O 1
ATOM 1910 N N . GLY B 1 90 ? 1.107 8.18 -5.363 1 92.06 90 GLY B N 1
ATOM 1911 C CA . GLY B 1 90 ? -0.076 8.062 -4.523 1 92.06 90 GLY B CA 1
ATOM 1912 C C . GLY B 1 90 ? 0.082 8.742 -3.176 1 92.06 90 GLY B C 1
ATOM 1913 O O . GLY B 1 90 ? 1.131 9.328 -2.885 1 92.06 90 GLY B O 1
ATOM 1914 N N . ASN B 1 91 ? -1.005 8.836 -2.469 1 96.69 91 ASN B N 1
ATOM 1915 C CA . ASN B 1 91 ? -1.061 9.531 -1.188 1 96.69 91 ASN B CA 1
ATOM 1916 C C . ASN B 1 91 ? -1.924 8.781 -0.179 1 96.69 91 ASN B C 1
ATOM 1918 O O . ASN B 1 91 ? -3.129 8.625 -0.382 1 96.69 91 ASN B O 1
ATOM 1922 N N . PHE B 1 92 ? -1.215 8.312 0.912 1 97.94 92 PHE B N 1
ATOM 1923 C CA . PHE B 1 92 ? -2.02 7.668 1.944 1 97.94 92 PHE B CA 1
ATOM 1924 C C . PHE B 1 92 ? -1.411 7.891 3.322 1 97.94 92 PHE B C 1
ATOM 1926 O O . PHE B 1 92 ? -0.26 8.32 3.438 1 97.94 92 PHE B O 1
ATOM 1933 N N . ALA B 1 93 ? -2.213 7.699 4.297 1 98.38 93 ALA B N 1
ATOM 1934 C CA . ALA B 1 93 ? -1.786 7.68 5.695 1 98.38 93 ALA B CA 1
ATOM 1935 C C . ALA B 1 93 ? -2.453 6.539 6.453 1 98.38 93 ALA B C 1
ATOM 1937 O O . ALA B 1 93 ? -3.549 6.102 6.094 1 98.38 93 ALA B O 1
ATOM 1938 N N . VAL B 1 94 ? -1.738 6.039 7.449 1 98.56 94 VAL B N 1
ATOM 1939 C CA . VAL B 1 94 ? -2.244 4.938 8.266 1 98.56 94 VAL B CA 1
ATOM 1940 C C . VAL B 1 94 ? -1.951 5.207 9.734 1 98.56 94 VAL B C 1
ATOM 1942 O O . VAL B 1 94 ? -0.895 5.746 10.078 1 98.56 94 VAL B O 1
ATOM 1945 N N . SER B 1 95 ? -2.91 4.934 10.547 1 98.31 95 SER B N 1
ATOM 1946 C CA . SER B 1 95 ? -2.766 5.016 12 1 98.31 95 SER B CA 1
ATOM 1947 C C . SER B 1 95 ? -2.912 3.645 12.648 1 98.31 95 SER B C 1
ATOM 1949 O O . SER B 1 95 ? -2.76 2.617 11.984 1 98.31 95 SER B O 1
ATOM 1951 N N . ASP B 1 96 ? -3.148 3.611 13.906 1 96.75 96 ASP B N 1
ATOM 1952 C CA . ASP B 1 96 ? -3.375 2.375 14.648 1 96.75 96 ASP B CA 1
ATOM 1953 C C . ASP B 1 96 ? -4.688 1.717 14.227 1 96.75 96 ASP B C 1
ATOM 1955 O O . ASP B 1 96 ? -4.82 0.493 14.289 1 96.75 96 ASP B O 1
ATOM 1959 N N . THR B 1 97 ? -5.633 2.623 13.727 1 96.81 97 THR B N 1
ATOM 1960 C CA . THR B 1 97 ? -6.957 2.033 13.57 1 96.81 97 THR B CA 1
ATOM 1961 C C . THR B 1 97 ? -7.598 2.471 12.258 1 96.81 97 THR B C 1
ATOM 1963 O O . THR B 1 97 ? -8.672 1.991 11.891 1 96.81 97 THR B O 1
ATOM 1966 N N . GLU B 1 98 ? -6.879 3.414 11.555 1 98.12 98 GLU B N 1
ATOM 1967 C CA . GLU B 1 98 ? -7.527 3.963 10.367 1 98.12 98 GLU B CA 1
ATOM 1968 C C . GLU B 1 98 ? -6.539 4.09 9.211 1 98.12 98 GLU B C 1
ATOM 1970 O O . GLU B 1 98 ? -5.332 4.215 9.43 1 98.12 98 GLU B O 1
ATOM 1975 N N . TYR B 1 99 ? -7.113 3.947 8.055 1 98.19 99 TYR B N 1
ATOM 1976 C CA . TYR B 1 99 ? -6.438 4.191 6.785 1 98.19 99 TYR B CA 1
ATOM 1977 C C . TYR B 1 99 ? -7.156 5.262 5.977 1 98.19 99 TYR B C 1
ATOM 1979 O O . TYR B 1 99 ? -8.383 5.242 5.867 1 98.19 99 TYR B O 1
ATOM 1987 N N . VAL B 1 100 ? -6.363 6.25 5.457 1 98.06 100 VAL B N 1
ATOM 1988 C CA . VAL B 1 100 ? -6.91 7.227 4.52 1 98.06 100 VAL B CA 1
ATOM 1989 C C . VAL B 1 100 ? -6.012 7.324 3.289 1 98.06 100 VAL B C 1
ATOM 1991 O O . VAL B 1 100 ? -4.789 7.199 3.395 1 98.06 100 VAL B O 1
ATOM 1994 N N . ALA B 1 101 ? -6.617 7.543 2.162 1 97.5 101 ALA B N 1
ATOM 1995 C CA . ALA B 1 101 ? -5.887 7.727 0.912 1 97.5 101 ALA B CA 1
ATOM 1996 C C . ALA B 1 101 ? -6.551 8.789 0.038 1 97.5 101 ALA B C 1
ATOM 1998 O O . ALA B 1 101 ? -7.766 8.766 -0.158 1 97.5 101 ALA B O 1
ATOM 1999 N N . GLY B 1 102 ? -5.703 9.656 -0.438 1 94.19 102 GLY B N 1
ATOM 2000 C CA . GLY B 1 102 ? -6.211 10.758 -1.243 1 94.19 102 GLY B CA 1
ATOM 2001 C C . GLY B 1 102 ? -5.922 10.594 -2.725 1 94.19 102 GLY B C 1
ATOM 2002 O O . GLY B 1 102 ? -4.84 10.148 -3.105 1 94.19 102 GLY B O 1
ATOM 2003 N N . VAL B 1 103 ? -6.922 10.922 -3.439 1 88.62 103 VAL B N 1
ATOM 2004 C CA . VAL B 1 103 ? -6.77 10.992 -4.891 1 88.62 103 VAL B CA 1
ATOM 2005 C C . VAL B 1 103 ? -6.707 12.453 -5.336 1 88.62 103 VAL B C 1
ATOM 2007 O O . VAL B 1 103 ? -7.613 13.234 -5.043 1 88.62 103 VAL B O 1
ATOM 2010 N N . MET B 1 104 ? -5.637 12.672 -6.02 1 83.38 104 MET B N 1
ATOM 2011 C CA . MET B 1 104 ? -5.418 14.047 -6.461 1 83.38 104 MET B CA 1
ATOM 2012 C C . MET B 1 104 ? -5.91 14.242 -7.891 1 83.38 104 MET B C 1
ATOM 2014 O O . MET B 1 104 ? -5.754 13.359 -8.734 1 83.38 104 MET B O 1
ATOM 2018 N N . ARG B 1 105 ? -6.602 15.32 -8.102 1 80.44 105 ARG B N 1
ATOM 2019 C CA . ARG B 1 105 ? -6.867 15.875 -9.43 1 80.44 105 ARG B CA 1
ATOM 2020 C C . ARG B 1 105 ? -6.207 17.234 -9.594 1 80.44 105 ARG B C 1
ATOM 2022 O O . ARG B 1 105 ? -6.676 18.234 -9.039 1 80.44 105 ARG B O 1
ATOM 2029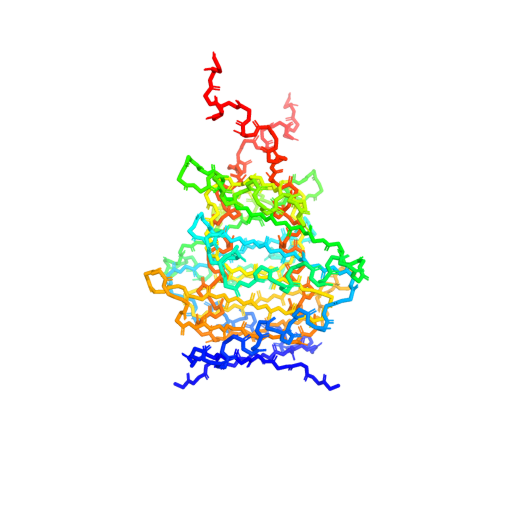 N N . GLY B 1 106 ? -5.109 17.188 -10.281 1 76.75 106 GLY B N 1
ATOM 2030 C CA . GLY B 1 106 ? -4.281 18.391 -10.219 1 76.75 106 GLY B CA 1
ATOM 2031 C C . GLY B 1 106 ? -3.697 18.641 -8.844 1 76.75 106 GLY B C 1
ATOM 2032 O O . GLY B 1 106 ? -3.064 17.7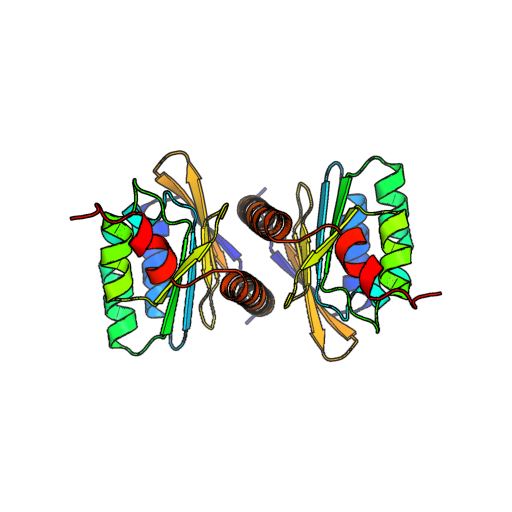5 -8.266 1 76.75 106 GLY B O 1
ATOM 2033 N N . SER B 1 107 ? -3.965 19.844 -8.336 1 74.38 107 SER B N 1
ATOM 2034 C CA . SER B 1 107 ? -3.406 20.234 -7.047 1 74.38 107 SER B CA 1
ATOM 2035 C C . SER B 1 107 ? -4.438 20.078 -5.93 1 74.38 107 SER B C 1
ATOM 2037 O O . SER B 1 107 ? -4.172 20.438 -4.781 1 74.38 107 SER B O 1
ATOM 2039 N N . THR B 1 108 ? -5.555 19.5 -6.363 1 79.25 108 THR B N 1
ATOM 2040 C CA . THR B 1 108 ? -6.633 19.422 -5.383 1 79.25 108 THR B CA 1
ATOM 2041 C C . THR B 1 108 ? -6.938 17.969 -5.016 1 79.25 108 THR B C 1
ATOM 2043 O O . THR B 1 108 ? -6.941 17.094 -5.883 1 79.25 108 THR B O 1
ATOM 2046 N N . LEU B 1 109 ? -7.133 17.812 -3.756 1 84.38 109 LEU B N 1
ATOM 2047 C CA . LEU B 1 109 ? -7.629 16.516 -3.293 1 84.38 109 LEU B CA 1
ATOM 2048 C C . LEU B 1 109 ? -9.094 16.328 -3.684 1 84.38 109 LEU B C 1
ATOM 2050 O O . LEU B 1 109 ? -9.984 16.938 -3.094 1 84.38 109 LEU B O 1
ATOM 2054 N N . SER B 1 110 ? -9.305 15.453 -4.637 1 89.69 110 SER B N 1
ATOM 2055 C CA . SER B 1 110 ? -10.633 15.289 -5.211 1 89.69 110 SER B CA 1
ATOM 2056 C C . SER B 1 110 ? -11.445 14.258 -4.438 1 89.69 110 SER B C 1
ATOM 2058 O O . SER B 1 110 ? -12.664 14.398 -4.285 1 89.69 110 SER B O 1
ATOM 2060 N N . ASN B 1 111 ? -10.797 13.234 -4.012 1 94.81 111 ASN B N 1
ATOM 2061 C CA . ASN B 1 111 ? -11.445 12.172 -3.258 1 94.81 111 ASN B CA 1
ATOM 2062 C C . ASN B 1 111 ? -10.562 11.68 -2.107 1 94.81 111 ASN B C 1
ATOM 2064 O O . ASN B 1 111 ? -9.336 11.766 -2.18 1 94.81 111 ASN B O 1
ATOM 2068 N N . LEU B 1 112 ? -11.227 11.266 -1.104 1 96.56 112 LEU B N 1
ATOM 2069 C CA . LEU B 1 112 ? -10.555 10.633 0.023 1 96.56 112 LEU B CA 1
ATOM 2070 C C . LEU B 1 112 ? -11.219 9.297 0.365 1 96.56 112 LEU B C 1
ATOM 2072 O O . LEU B 1 112 ? -12.422 9.25 0.629 1 96.56 112 LEU B O 1
ATOM 2076 N N . VAL B 1 113 ? -10.406 8.25 0.304 1 97.25 113 VAL B N 1
ATOM 2077 C CA . VAL B 1 113 ? -10.844 6.965 0.843 1 97.25 113 VAL B CA 1
ATOM 2078 C C . VAL B 1 113 ? -10.547 6.906 2.34 1 97.25 113 VAL B C 1
ATOM 2080 O O . VAL B 1 113 ? -9.438 7.234 2.775 1 97.25 113 VAL B O 1
ATOM 2083 N N . GLN B 1 114 ? -11.492 6.562 3.053 1 97.69 114 GLN B N 1
ATOM 2084 C CA . GLN B 1 114 ? -11.328 6.348 4.484 1 97.69 114 GLN B CA 1
ATOM 2085 C C . GLN B 1 114 ? -11.789 4.949 4.887 1 97.69 114 GLN B C 1
ATOM 2087 O O . GLN B 1 114 ? -12.875 4.512 4.504 1 97.69 114 GLN B O 1
ATOM 2092 N N . SER B 1 115 ? -10.93 4.262 5.703 1 97.81 115 SER B N 1
ATOM 2093 C CA . SER B 1 115 ? -11.297 2.914 6.129 1 97.81 115 SER B CA 1
ATOM 2094 C C . SER B 1 115 ? -10.844 2.643 7.559 1 97.81 115 SER B C 1
ATOM 2096 O O . SER B 1 115 ? -9.75 3.041 7.957 1 97.81 115 SER B O 1
ATOM 2098 N N . ASP B 1 116 ? -11.742 1.989 8.328 1 97.25 116 ASP B N 1
ATOM 2099 C CA . ASP B 1 116 ? -11.352 1.48 9.641 1 97.25 116 ASP B CA 1
ATOM 2100 C C . ASP B 1 116 ? -11.5 -0.038 9.703 1 97.25 116 ASP B C 1
ATOM 2102 O O . ASP B 1 116 ? -11.656 -0.605 10.789 1 97.25 116 ASP B O 1
ATOM 2106 N N . VAL B 1 117 ? -11.539 -0.688 8.484 1 96.88 117 VAL B N 1
ATOM 2107 C CA . VAL B 1 117 ? -11.492 -2.145 8.406 1 96.88 117 VAL B CA 1
ATOM 2108 C C . VAL B 1 117 ? -10.156 -2.643 8.953 1 96.88 117 VAL B C 1
ATOM 2110 O O . VAL B 1 117 ? -9.102 -2.385 8.367 1 96.88 117 VAL B O 1
ATOM 2113 N N . LYS B 1 118 ? -10.219 -3.439 9.992 1 95.94 118 LYS B N 1
ATOM 2114 C CA . LYS B 1 118 ? -9.031 -3.799 10.758 1 95.94 118 LYS B CA 1
ATOM 2115 C C . LYS B 1 118 ? -8 -4.504 9.875 1 95.94 118 LYS B C 1
ATOM 2117 O O . LYS B 1 118 ? -6.809 -4.203 9.945 1 95.94 118 LYS B O 1
ATOM 2122 N N . GLU B 1 119 ? -8.477 -5.395 9.078 1 95.38 119 GLU B N 1
ATOM 2123 C CA . GLU B 1 119 ? -7.59 -6.172 8.219 1 95.38 119 GLU B CA 1
ATOM 2124 C C . GLU B 1 119 ? -6.926 -5.293 7.168 1 95.38 119 GLU B C 1
ATOM 2126 O O . GLU B 1 119 ? -5.746 -5.477 6.852 1 95.38 119 GLU B O 1
ATOM 2131 N N . LEU B 1 120 ? -7.672 -4.352 6.688 1 97 120 LEU B N 1
ATOM 2132 C CA . LEU B 1 120 ? -7.113 -3.414 5.715 1 97 120 LEU B CA 1
ATOM 2133 C C . LEU B 1 120 ? -6.074 -2.51 6.371 1 97 120 LEU B C 1
ATOM 2135 O O . LEU B 1 120 ? -4.984 -2.311 5.824 1 97 120 LEU B O 1
ATOM 2139 N N . VAL B 1 121 ? -6.383 -2.02 7.508 1 97.56 121 VAL B N 1
ATOM 2140 C CA . VAL B 1 121 ? -5.469 -1.141 8.227 1 97.56 121 VAL B CA 1
ATOM 2141 C C . VAL B 1 121 ? -4.168 -1.881 8.523 1 97.56 121 VAL B C 1
ATOM 2143 O O . VAL B 1 121 ? -3.076 -1.343 8.312 1 97.56 121 VAL B O 1
ATOM 2146 N N . ARG B 1 122 ? -4.293 -3.104 8.961 1 95.62 122 ARG B N 1
ATOM 2147 C CA . ARG B 1 122 ? -3.109 -3.908 9.25 1 95.62 122 ARG B CA 1
ATOM 2148 C C . ARG B 1 122 ? -2.246 -4.078 8.008 1 95.62 122 ARG B C 1
ATOM 2150 O O . ARG B 1 122 ? -1.025 -3.912 8.062 1 95.62 122 ARG B O 1
ATOM 2157 N N . GLN B 1 123 ? -2.859 -4.363 6.961 1 96.44 123 GLN B N 1
ATOM 2158 C CA . GLN B 1 123 ? -2.123 -4.551 5.715 1 96.44 123 GLN B CA 1
ATOM 2159 C C . GLN B 1 123 ? -1.444 -3.256 5.277 1 96.44 123 GLN B C 1
ATOM 2161 O O . GLN B 1 123 ? -0.293 -3.271 4.836 1 96.44 123 GLN B O 1
ATOM 2166 N N . GLN B 1 124 ? -2.141 -2.168 5.402 1 97.62 124 GLN B N 1
ATOM 2167 C CA . GLN B 1 124 ? -1.572 -0.897 4.965 1 97.62 124 GLN B CA 1
ATOM 2168 C C . GLN B 1 124 ? -0.43 -0.459 5.875 1 97.62 124 GLN B C 1
ATOM 2170 O O . GLN B 1 124 ? 0.512 0.197 5.43 1 97.62 124 GLN B O 1
ATOM 2175 N N . ARG B 1 125 ? -0.468 -0.906 7.102 1 97.69 125 ARG B N 1
ATOM 2176 C CA . ARG B 1 125 ? 0.672 -0.67 7.98 1 97.69 125 ARG B CA 1
ATOM 2177 C C . ARG B 1 125 ? 1.893 -1.459 7.516 1 97.69 125 ARG B C 1
ATOM 2179 O O . ARG B 1 125 ? 3.02 -0.959 7.57 1 97.69 125 ARG B O 1
ATOM 2186 N N . HIS B 1 126 ? 1.686 -2.629 7.094 1 96.75 126 HIS B N 1
ATOM 2187 C CA . HIS B 1 126 ? 2.785 -3.414 6.547 1 96.75 126 HIS B CA 1
ATOM 2188 C C . HIS B 1 126 ? 3.381 -2.746 5.312 1 96.75 126 HIS B C 1
ATOM 2190 O O . HIS B 1 126 ? 4.602 -2.688 5.16 1 96.75 126 HIS B O 1
ATOM 2196 N N . VAL B 1 127 ? 2.469 -2.25 4.477 1 97.31 127 VAL B N 1
ATOM 2197 C CA . VAL B 1 127 ? 2.922 -1.561 3.271 1 97.31 127 VAL B CA 1
ATOM 2198 C C . VAL B 1 127 ? 3.756 -0.341 3.658 1 97.31 127 VAL B C 1
ATOM 2200 O O .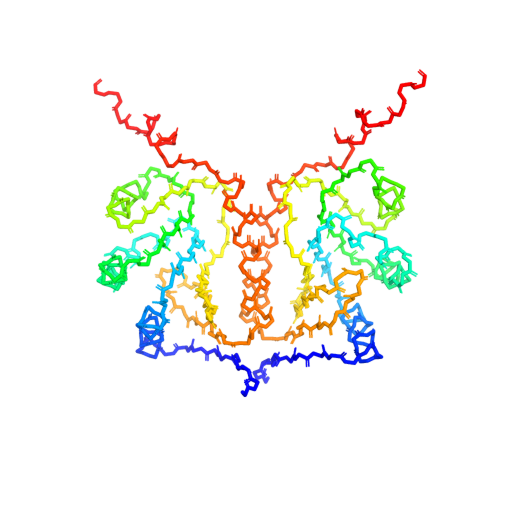 VAL B 1 127 ? 4.848 -0.131 3.123 1 97.31 127 VAL B O 1
ATOM 2203 N N . PHE B 1 128 ? 3.238 0.388 4.582 1 98.38 128 PHE B N 1
ATOM 2204 C CA . PHE B 1 128 ? 3.969 1.57 5.02 1 98.38 128 PHE B CA 1
ATOM 2205 C C . PHE B 1 128 ? 5.352 1.19 5.543 1 98.38 128 PHE B C 1
ATOM 2207 O O . PHE B 1 128 ? 6.348 1.822 5.191 1 98.38 128 PHE B O 1
ATOM 2214 N N . TYR B 1 129 ? 5.398 0.146 6.316 1 97.62 129 TYR B N 1
ATOM 2215 C CA . TYR B 1 129 ? 6.668 -0.266 6.914 1 97.62 129 TYR B CA 1
ATOM 2216 C C . TYR B 1 129 ? 7.652 -0.72 5.844 1 97.62 129 TYR B C 1
ATOM 2218 O O . TYR B 1 129 ? 8.852 -0.457 5.941 1 97.62 129 TYR B O 1
ATOM 2226 N N . THR B 1 130 ? 7.168 -1.365 4.926 1 97.81 130 THR B N 1
ATOM 2227 C CA . THR B 1 130 ? 8.023 -1.779 3.822 1 97.81 130 THR B CA 1
ATOM 2228 C C . THR B 1 130 ? 8.617 -0.565 3.115 1 97.81 130 THR B C 1
ATOM 2230 O O . THR B 1 130 ? 9.828 -0.51 2.873 1 97.81 130 THR B O 1
ATOM 2233 N N . LEU B 1 131 ? 7.742 0.409 2.838 1 98.12 131 LEU B N 1
ATOM 2234 C CA . LEU B 1 131 ? 8.211 1.616 2.168 1 98.12 131 LEU B CA 1
ATOM 2235 C C . LEU B 1 131 ? 9.172 2.393 3.061 1 98.12 131 LEU B C 1
ATOM 2237 O O . LEU B 1 131 ? 10.172 2.936 2.58 1 98.12 131 LEU B O 1
ATOM 2241 N N . TRP B 1 132 ? 8.906 2.398 4.324 1 98.12 132 TRP B N 1
ATOM 2242 C CA . TRP B 1 132 ? 9.75 3.088 5.293 1 98.12 132 TRP B CA 1
ATOM 2243 C C . TRP B 1 132 ? 11.156 2.504 5.297 1 98.12 132 TRP B C 1
ATOM 2245 O O . TRP B 1 132 ? 12.148 3.244 5.332 1 98.12 132 TRP B O 1
ATOM 2255 N N . LYS B 1 133 ? 11.219 1.223 5.164 1 96.5 133 LYS B N 1
ATOM 2256 C CA . LYS B 1 133 ? 12.508 0.53 5.188 1 96.5 133 LYS B CA 1
ATOM 2257 C C . LYS B 1 133 ? 13.305 0.809 3.914 1 96.5 133 LYS B C 1
ATOM 2259 O O . LYS B 1 133 ? 14.539 0.812 3.936 1 96.5 133 LYS B O 1
ATOM 2264 N N . GLN B 1 134 ? 12.555 1.122 2.85 1 96.31 134 GLN B N 1
ATOM 2265 C CA . GLN B 1 134 ? 13.211 1.402 1.577 1 96.31 134 GLN B CA 1
ATOM 2266 C C . GLN B 1 134 ? 13.656 2.857 1.498 1 96.31 134 GLN B C 1
ATOM 2268 O O . GLN B 1 134 ? 14.477 3.217 0.647 1 96.31 134 GLN B O 1
ATOM 2273 N N . ALA B 1 135 ? 13.094 3.715 2.311 1 97.5 135 ALA B N 1
ATOM 2274 C CA . ALA B 1 135 ? 13.359 5.152 2.277 1 97.5 135 ALA B CA 1
ATOM 2275 C C . ALA B 1 135 ? 14.625 5.492 3.057 1 97.5 135 ALA B C 1
ATOM 2277 O O . ALA B 1 135 ? 15.086 4.703 3.883 1 97.5 135 ALA B O 1
ATOM 2278 N N . VAL B 1 136 ? 15.164 6.629 2.791 1 96.94 136 VAL B N 1
ATOM 2279 C CA . VAL B 1 136 ? 16.391 7.062 3.465 1 96.94 136 VAL B CA 1
ATOM 2280 C C . VAL B 1 136 ? 16.109 8.328 4.273 1 96.94 136 VAL B C 1
ATOM 2282 O O . VAL B 1 136 ? 15.242 9.125 3.91 1 96.94 136 VAL B O 1
ATOM 2285 N N . PRO B 1 137 ? 16.859 8.5 5.348 1 96.94 137 PRO B N 1
ATOM 2286 C CA . PRO B 1 137 ? 16.641 9.719 6.141 1 96.94 137 PRO B CA 1
ATOM 2287 C C . PRO B 1 137 ? 16.766 10.992 5.309 1 96.94 137 PRO B C 1
ATOM 2289 O O . PRO B 1 137 ? 17.641 11.086 4.445 1 96.94 137 PRO B O 1
ATOM 2292 N N . ALA B 1 138 ? 15.852 11.883 5.594 1 95.56 138 ALA B N 1
ATOM 2293 C CA . ALA B 1 138 ? 15.773 13.133 4.84 1 95.56 138 ALA B CA 1
ATOM 2294 C C . ALA B 1 138 ? 17.109 13.875 4.863 1 95.56 138 ALA B C 1
ATOM 2296 O O . ALA B 1 138 ? 17.5 14.492 3.873 1 95.56 138 ALA B O 1
ATOM 2297 N N . LYS B 1 139 ? 17.812 13.852 5.938 1 91.75 139 LYS B N 1
ATOM 2298 C CA . LYS B 1 139 ? 19.078 14.57 6.098 1 91.75 139 LYS B CA 1
ATOM 2299 C C . LYS B 1 139 ? 20.094 14.164 5.031 1 91.75 139 LYS B C 1
ATOM 2301 O O . LYS B 1 139 ? 20.891 14.984 4.582 1 91.75 139 LYS B O 1
ATOM 2306 N N . GLU B 1 140 ? 20.016 12.93 4.574 1 88.88 140 GLU B N 1
ATOM 2307 C CA . GLU B 1 140 ? 20.938 12.422 3.561 1 88.88 140 GLU B CA 1
ATOM 2308 C C . GLU B 1 140 ? 20.609 13 2.186 1 88.88 140 GLU B C 1
ATOM 2310 O O . GLU B 1 140 ? 21.484 13.055 1.313 1 88.88 140 GLU B O 1
ATOM 2315 N N . ARG B 1 141 ? 19.453 13.445 1.985 1 86.75 141 ARG B N 1
ATOM 2316 C CA . ARG B 1 141 ? 19.016 13.984 0.704 1 86.75 141 ARG B CA 1
ATOM 2317 C C . ARG B 1 141 ? 19.141 15.5 0.679 1 86.75 141 ARG B C 1
ATOM 2319 O O . ARG B 1 141 ? 19.422 16.094 -0.368 1 86.75 141 ARG B O 1
ATOM 2326 N N . ILE B 1 142 ? 18.891 16.141 1.798 1 85.12 142 ILE B N 1
ATOM 2327 C CA . ILE B 1 142 ? 18.875 17.594 1.882 1 85.12 142 ILE B CA 1
ATOM 2328 C C . ILE B 1 142 ? 20.297 18.141 1.802 1 85.12 142 ILE B C 1
ATOM 2330 O O . ILE B 1 142 ? 20.531 19.188 1.211 1 85.12 142 ILE B O 1
ATOM 2334 N N . ALA B 1 143 ? 21.219 17.406 2.27 1 76.38 143 ALA B N 1
ATOM 2335 C CA . ALA B 1 143 ? 22.594 17.875 2.316 1 76.38 143 ALA B CA 1
ATOM 2336 C C . ALA B 1 143 ? 23.109 18.188 0.917 1 76.38 143 ALA B C 1
ATOM 2338 O O . ALA B 1 143 ? 23.656 19.266 0.679 1 76.38 143 ALA B O 1
ATOM 2339 N N . PRO B 1 144 ? 22.844 17.328 0.024 1 71.25 144 PRO B N 1
ATOM 2340 C CA . PRO B 1 144 ? 23.344 17.625 -1.314 1 71.25 144 PRO B CA 1
ATOM 2341 C C . PRO B 1 144 ? 22.531 18.719 -2.023 1 71.25 144 PRO B C 1
ATOM 2343 O O . PRO B 1 144 ? 23 19.297 -3.004 1 71.25 144 PRO B O 1
ATOM 2346 N N . LEU B 1 145 ? 21.328 18.953 -1.627 1 72.38 145 LEU B N 1
ATOM 2347 C CA . LEU B 1 145 ? 20.438 19.906 -2.291 1 72.38 145 LEU B CA 1
ATOM 2348 C C . LEU B 1 145 ? 20.625 21.312 -1.724 1 72.38 145 LEU B C 1
ATOM 2350 O O . LEU B 1 145 ? 20.203 22.281 -2.334 1 72.38 145 LEU B O 1
ATOM 2354 N N . ALA B 1 146 ? 21.188 21.391 -0.516 1 62.34 146 ALA B N 1
ATOM 2355 C CA . ALA B 1 146 ? 21.422 22.688 0.103 1 62.34 146 ALA B CA 1
ATOM 2356 C C . ALA B 1 146 ? 22.5 23.469 -0.657 1 62.34 146 ALA B C 1
ATOM 2358 O O . ALA B 1 146 ? 23.438 22.891 -1.19 1 62.34 146 ALA B O 1
ATOM 2359 N N . PRO B 1 147 ? 22.094 24.656 -1.05 1 57.56 147 PRO B N 1
ATOM 2360 C CA . PRO B 1 147 ? 23.141 25.453 -1.705 1 57.56 147 PRO B CA 1
ATOM 2361 C C . PRO B 1 147 ? 24.469 25.438 -0.949 1 57.56 147 PRO B C 1
ATOM 2363 O O . PRO B 1 147 ? 24.469 25.328 0.281 1 57.56 147 PRO B O 1
ATOM 2366 N N . ARG B 1 148 ? 25.547 24.797 -1.628 1 51 148 ARG B N 1
ATOM 2367 C CA . ARG B 1 148 ? 26.875 25.031 -1.072 1 51 148 ARG B CA 1
ATOM 2368 C C . ARG B 1 148 ? 27.078 26.484 -0.686 1 51 148 ARG B C 1
ATOM 2370 O O . ARG B 1 148 ? 26.766 27.391 -1.466 1 51 148 ARG B O 1
ATOM 2377 N N . GLY B 1 149 ? 26.781 26.656 0.63 1 31.94 149 GLY B N 1
ATOM 2378 C CA . GLY B 1 149 ? 27.172 28.016 0.982 1 31.94 149 GLY B CA 1
ATOM 2379 C C . GLY B 1 149 ? 28.406 28.484 0.226 1 31.94 149 GLY B C 1
ATOM 2380 O O . GLY B 1 149 ? 29.188 27.688 -0.279 1 31.94 149 GLY B O 1
#

pLDDT: mean 92.9, std 9.6, range [31.88, 98.81]

Foldseek 3Di:
DAKDKDKDFDPVVVLVVLLVVLVPFQAEKEKFAELLCLCVCVPPVVVSLQVSQVNPHAYAYEYADDLVCVVSVVVCVVRYFYWHDPPGDFIWMAGQFKIKGFDDDPNDGRMMMIMRRPVVRVVVVVVRVVRVVRTGGPVVVVVVSPPPD/DAKDKDKDFDPVVVLVQLLVVLVPFQAEKEKFAELL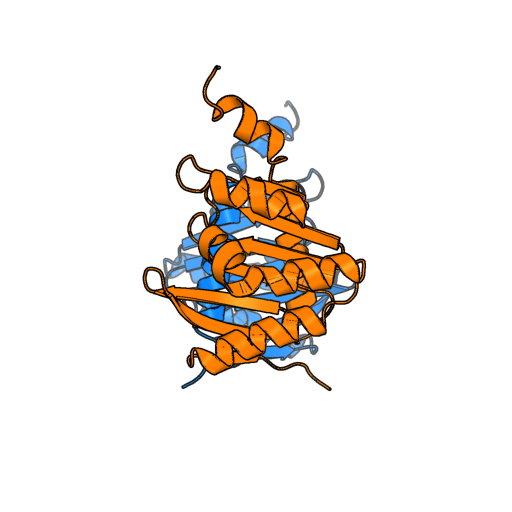CLCVCVPPVVVSLQVSQVNPHAYAYEYADDLVCVVSVVVCVVRYFYWHDPPGDFIWMAGQFKIKGFDDDPNDGRMMMIMRRPVVRVVVVVVRVVRVVRTGGPVVVVVVSPPPD

Nearest PDB structures (foldseek):
  5bpd-assembly1_C  TM=7.795E-01  e=5.908E-08  Pyrococcus furiosus
  2f5t-assembly1_X-2  TM=7.772E-01  e=2.693E-07  Thermococcus litoralis
  3qph-assembly1_A-2  TM=7.163E-01  e=8.776E-08  Pyrococcus furiosus
  8yr5-assembly1_B  TM=6.721E-01  e=1.025E-03  Escherichia coli str. K-12 substr. MG1655
  8yr5-assembly1_H  TM=6.663E-01  e=1.170E-03  Escherichia coli str. K-12 substr. MG1655

Secondary structure (DSSP, 8-state):
----EEEE-SHHHHHHHHHHHHHH--SEEEEEE-TTSHHHHHHTSHHHHHHHHHTT-EEEEEE---TTTHHHHHHHTTTSEEEE-TT--SEEEE-SS-EEEEEEETTEEEEEEEE--HHHHHHHHHHHHHHHHHSEEHHHHHHHHS---/----EEEE-SHHHHHHHHHHHHHH--SEEEEEE-TTSHHHHHHTSHHHHHHHHHTT-EEEEEE---TTTHHHHHHHTTTSEEEE-TT--SEEEE-SS-EEEEEEETTEEEEEEEE--HHHHHHHHHHHHHHHHHSEEHHHHHHHHS---